Protein 6H3W (pdb70)

Nearest PDB structures (foldseek):
  6h3w-assembly1_A  TM=1.004E+00  e=5.896E-37  La Crosse virus L78
  6h3v-assembly1_A  TM=9.251E-01  e=1.533E-12  Bunyamwera virus
  6h3x-assembly1_A  TM=8.380E-01  e=3.387E-08  Oropouche virus
  6h3s-assembly2_A  TM=8.002E-01  e=6.173E-06  Bovine Schmallenberg virus BH80/Germany/2011
  6h3u-assembly1_B  TM=7.039E-01  e=2.612E-06  Bovine Schmallenberg virus BH80/Germany/2011

B-factor: mean 31.73, std 17.26, range [7.12, 107.62]

Secondary structure (DSSP, 8-state):
--B-HHHHHH-SS--GGGSGGGB------HHHHH--HHHHHHHHHHTTSS-GGGHHHHHTS-SSHHHHHHHHHH--SHHHHHHHHHHHHHHSTTTTGGGGSS--GGGHHHHHHHHHS--HHHHH-TTSHHHHHHHHS-SGGGTT--GGGHHHHHHTT-HHHHHHHHHHHHHHHHHHS-THHHHHHHHHHHTT-HHHHHHHHHHHHHH-TT-HHHHHHHHHHHHHHTSGGGGG----THHHHTSPP-

Foldseek 3Di:
DADELLNVLPDDDFDLRLAQLRHDDDDDDPVLLVDAQLVLLVVCCVVVSDHPVLSVLSNPQDPDPVSNLVSLLQAQAQSNSSVSSVSVCSNVVCLNVQLQAADDDNLCVLLCQQAVDDQPLCVVVVVQLLNCCSHVVPNLVVNLDCPVCSVQVVCQVPLPSLQVRLQSLVVSVCSNGGHSVLQVLLVCVVVLVLVSNLVSLVVVCVSRVNHRNSVSSSSVNVVSCPHPSSVVHDHDCVSVSSHHDD

Sequence (246 aa):
GGGDFTTCLETESINWNCTGPFLNLGNCQKQQKKEPYTNIATQLKGLKAISVLDVPIITGIPDDIAGALRYIEEKEDFHVQLTIEYAMLSKYCDYYTQFSDNSGYSQTTWRVYLRSHDFEACILYPNQHFCRCVKNGEKCSSSNWDFANEMKDYYSGKQTKFDKDLNLALTALHHAFRGTSSAYIATMLSKKSNDDLIAYTNKIKTKFPGNALLKAIIDYIAYMKSLPGMANFKYDEFWDELLYKP

Organism: Bunyavirus La Crosse (isolate Human/United States/L78/1978) (NCBI:txid796210)

Solvent-accessible surface area: 11805 Å² total; per-residue (Å²): 95,25,8,78,11,75,78,2,42,143,53,165,82,21,68,50,42,6,0,2,7,6,9,69,64,67,103,37,108,167,113,41,87,162,39,68,13,76,70,4,0,81,117,13,73,58,153,158,18,12,50,96,141,48,25,80,50,0,57,42,8,48,109,80,43,59,3,0,15,133,42,2,40,131,45,93,65,14,64,52,3,0,10,0,2,41,0,1,1,31,18,35,8,25,7,10,86,49,0,60,67,84,68,23,99,10,1,78,79,1,32,83,69,0,86,77,82,78,3,48,0,11,109,108,72,81,123,2,23,8,1,59,0,3,93,98,49,58,84,26,112,36,6,99,129,24,96,66,78,44,7,83,86,13,8,85,76,84,66,88,68,0,23,112,2,2,11,20,0,0,15,0,0,18,45,1,0,30,3,0,0,0,0,25,0,1,32,6,7,46,139,148,27,37,105,79,2,22,52,2,0,62,70,0,59,106,92,9,102,40,0,42,4,0,69,0,0,0,15,10,2,29,65,0,53,79,12,102,13,14,85,114,22,122,37,52,113,66,0,60,142,22,59,41,143,172

Radius of gyration: 18.85 Å; Cα contacts (8 Å, |Δi|>4): 321; chains: 1; bounding box: 40×35×58 Å

Structure (mmCIF, N/CA/C/O backbone):
data_6H3W
#
_entry.id   6H3W
#
_cell.length_a   73.227
_cell.length_b   73.227
_cell.length_c   280.713
_cell.angle_alpha   90.000
_cell.angle_beta   90.000
_cell.angle_gamma   120.000
#
_symmetry.space_group_name_H-M   'H 3 2'
#
loop_
_entity.id
_entity.type
_entity.pdbx_description
1 polymer 'Envelopment polyprotein'
2 branched alpha-D-mannopyranose-(1-3)-[alpha-D-mannopyranose-(1-6)]beta-D-mannopyranose-(1-4)-2-acetamido-2-deoxy-beta-D-glucopyranose-(1-4)-2-acetamido-2-deoxy-beta-D-glucopyranose
3 water water
#
loop_
_atom_site.group_PDB
_atom_site.id
_atom_site.type_symbol
_atom_site.label_atom_id
_atom_site.label_alt_id
_atom_site.label_comp_id
_atom_site.label_asym_id
_atom_site.label_entity_id
_atom_site.label_seq_id
_atom_site.pdbx_PDB_ins_code
_atom_site.Cartn_x
_atom_site.Cartn_y
_atom_site.Cartn_z
_atom_site.occupancy
_atom_site.B_iso_or_equiv
_atom_site.auth_seq_id
_atom_site.auth_comp_id
_atom_site.auth_asym_id
_atom_site.auth_atom_id
_atom_site.pdbx_PDB_model_num
ATOM 1 N N . GLY A 1 1 ? 26.418 21.224 119.898 1.00 62.21 474 GLY A N 1
ATOM 2 C CA . GLY A 1 1 ? 25.070 21.664 120.214 1.00 59.97 474 GLY A CA 1
ATOM 3 C C . GLY A 1 1 ? 24.388 22.400 119.073 1.00 56.94 474 GLY A C 1
ATOM 4 O O . GLY A 1 1 ? 23.570 23.296 119.307 1.00 56.43 474 GLY A O 1
ATOM 5 N N . GLY A 1 2 ? 24.729 22.022 117.842 1.00 55.14 475 GLY A N 1
ATOM 6 C CA . GLY A 1 2 ? 24.115 22.598 116.657 1.00 52.55 475 GLY A CA 1
ATOM 7 C C . GLY A 1 2 ? 24.369 21.733 115.441 1.00 53.35 475 GLY A C 1
ATOM 8 O O . GLY A 1 2 ? 25.190 20.813 115.466 1.00 57.95 475 GLY A O 1
ATOM 9 N N . GLY A 1 3 ? 23.661 22.045 114.362 1.00 47.01 476 GLY A N 1
ATOM 10 C CA . GLY A 1 3 ? 23.766 21.290 113.121 1.00 44.48 476 GLY A CA 1
ATOM 11 C C . GLY A 1 3 ? 24.258 22.132 111.960 1.00 40.95 476 GLY A C 1
ATOM 12 O O . GLY A 1 3 ? 23.877 23.294 111.823 1.00 38.08 476 GLY A O 1
ATOM 13 N N . ASP A 1 4 ? 25.106 21.536 111.123 1.00 43.35 477 ASP A N 1
ATOM 14 C CA . ASP A 1 4 ? 25.546 22.193 109.899 1.00 44.59 477 ASP A CA 1
ATOM 15 C C . ASP A 1 4 ? 24.534 21.959 108.789 1.00 42.09 477 ASP A C 1
ATOM 16 O O . ASP A 1 4 ? 23.903 20.905 108.715 1.00 42.03 477 ASP A O 1
ATOM 21 N N . PHE A 1 5 ? 24.388 22.963 107.921 1.00 41.90 478 PHE A N 1
ATOM 22 C CA . PHE A 1 5 ? 23.333 22.919 106.913 1.00 40.52 478 PHE A CA 1
ATOM 23 C C . PHE A 1 5 ? 23.537 21.768 105.938 1.00 37.96 478 PHE A C 1
ATOM 24 O O . PHE A 1 5 ? 22.617 20.978 105.704 1.00 36.51 478 PHE A O 1
ATOM 32 N N . THR A 1 6 ? 24.732 21.651 105.354 1.00 39.94 479 THR A N 1
ATOM 33 C CA . THR A 1 6 ? 24.969 20.572 104.393 1.00 43.62 479 THR A CA 1
ATOM 34 C C . THR A 1 6 ? 24.870 19.205 105.062 1.00 44.15 479 THR A C 1
ATOM 35 O O . THR A 1 6 ? 24.232 18.278 104.529 1.00 44.32 479 THR A O 1
ATOM 39 N N . THR A 1 7 ? 25.482 19.066 106.244 1.00 43.75 480 THR A N 1
ATOM 40 C CA . THR A 1 7 ? 25.338 17.836 107.016 1.00 43.36 480 THR A CA 1
ATOM 41 C C . THR A 1 7 ? 23.869 17.514 107.263 1.00 40.73 480 THR A C 1
ATOM 42 O O . THR A 1 7 ? 23.461 16.353 107.172 1.00 35.96 480 THR A O 1
ATOM 46 N N . CYS A 1 8 ? 23.052 18.539 107.553 1.00 33.47 481 CYS A N 1
ATOM 47 C CA . CYS A 1 8 ? 21.620 18.312 107.723 1.00 31.76 481 CYS A CA 1
ATOM 48 C C . CYS A 1 8 ? 20.973 17.842 106.424 1.00 40.15 481 CYS A C 1
ATOM 49 O O . CYS A 1 8 ? 20.073 16.988 106.438 1.00 32.55 481 CYS A O 1
ATOM 52 N N . LEU A 1 9 ? 21.408 18.393 105.286 1.00 34.17 482 LEU A N 1
ATOM 53 C CA . LEU A 1 9 ? 20.868 17.930 104.015 1.00 39.74 482 LEU A CA 1
ATOM 54 C C . LEU A 1 9 ? 21.151 16.452 103.812 1.00 44.19 482 LEU A C 1
ATOM 55 O O . LEU A 1 9 ? 20.365 15.756 103.160 1.00 47.05 482 LEU A O 1
ATOM 60 N N . GLU A 1 10 ? 22.257 15.949 104.370 1.00 44.99 483 GLU A N 1
ATOM 61 C CA . GLU A 1 10 ? 22.571 14.538 104.166 1.00 50.16 483 GLU A CA 1
ATOM 62 C C . GLU A 1 10 ? 21.645 13.614 104.959 1.00 49.09 483 GLU A C 1
ATOM 63 O O . GLU A 1 10 ? 21.449 12.460 104.568 1.00 52.32 483 GLU A O 1
ATOM 69 N N . TH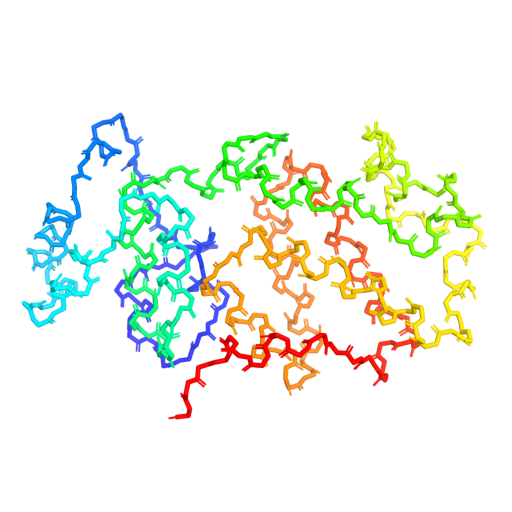R A 1 11 ? 21.060 14.089 106.054 1.00 45.26 484 THR A N 1
ATOM 70 C CA . THR A 1 11 ? 20.306 13.207 106.937 1.00 43.57 484 THR A CA 1
ATOM 71 C C . THR A 1 11 ? 18.897 12.960 106.400 1.00 43.48 484 THR A C 1
ATOM 72 O O . THR A 1 11 ? 18.323 13.791 105.693 1.00 46.45 484 THR A O 1
ATOM 76 N N . GLU A 1 12 ? 18.328 11.811 106.759 1.00 41.41 485 GLU A N 1
ATOM 77 C CA . GLU A 1 12 ? 17.064 11.420 106.148 1.00 42.11 485 GLU A CA 1
ATOM 78 C C . GLU A 1 12 ? 15.839 11.962 106.889 1.00 40.94 485 GLU A C 1
ATOM 79 O O . GLU A 1 12 ? 14.853 12.335 106.246 1.00 40.54 485 GLU A O 1
ATOM 85 N N . SER A 1 13 ? 15.885 12.052 108.219 1.00 38.35 486 SER A N 1
ATOM 86 C CA . SER A 1 13 ? 14.736 12.437 109.026 1.00 37.23 486 SER A CA 1
ATOM 87 C C . SER A 1 13 ? 15.064 13.633 109.914 1.00 33.77 486 SER A C 1
ATOM 88 O O . SER A 1 13 ? 16.181 13.757 110.429 1.00 28.92 486 SER A O 1
ATOM 91 N N . ILE A 1 14 ? 14.066 14.500 110.106 1.00 30.45 487 ILE A N 1
ATOM 92 C CA . ILE A 1 14 ? 14.266 15.694 110.916 1.00 29.56 487 ILE A CA 1
ATOM 93 C C . ILE A 1 14 ? 14.635 15.295 112.337 1.00 25.28 487 ILE A C 1
ATOM 94 O O . ILE A 1 14 ? 14.099 14.334 112.902 1.00 29.24 487 ILE A O 1
ATOM 99 N N . ASN A 1 15 ? 15.594 16.018 112.900 1.00 29.35 488 ASN A N 1
ATOM 100 C CA . ASN A 1 15 ? 16.075 15.817 114.255 1.00 27.63 488 ASN A CA 1
ATOM 101 C C . ASN A 1 15 ? 16.300 17.193 114.867 1.00 28.27 488 ASN A C 1
ATOM 102 O O . ASN A 1 15 ? 16.215 18.221 114.183 1.00 25.33 488 ASN A O 1
ATOM 107 N N . TRP A 1 16 ? 16.607 17.203 116.165 1.00 22.45 489 TRP A N 1
ATOM 108 C CA . TRP A 1 16 ? 16.643 18.461 116.905 1.00 24.95 489 TRP A CA 1
ATOM 109 C C . TRP A 1 16 ? 17.704 19.411 116.358 1.00 24.81 489 TRP A C 1
ATOM 110 O O . TRP A 1 16 ? 17.478 20.628 116.286 1.00 21.24 489 TRP A O 1
ATOM 121 N N . ASN A 1 17 ? 18.877 18.887 116.002 1.00 23.06 490 ASN A N 1
ATOM 122 C CA . ASN A 1 17 ? 19.949 19.774 115.569 1.00 29.23 490 ASN A CA 1
ATOM 123 C C . ASN A 1 17 ? 19.772 20.250 114.142 1.00 30.80 490 ASN A C 1
ATOM 124 O O . ASN A 1 17 ? 20.628 20.982 113.642 1.00 31.56 490 ASN A O 1
ATOM 129 N N . CYS A 1 18 ? 18.697 19.861 113.471 1.00 23.67 491 CYS A N 1
ATOM 130 C CA . CYS A 1 18 ? 18.390 20.395 112.156 1.00 24.01 491 CYS A CA 1
ATOM 131 C C . CYS A 1 18 ? 17.116 21.230 112.186 1.00 25.29 491 CYS A C 1
ATOM 132 O O . CYS A 1 18 ? 16.424 21.353 111.176 1.00 27.22 491 CYS A O 1
ATOM 135 N N . THR A 1 19 ? 16.789 21.801 113.338 1.00 21.78 492 THR A N 1
ATOM 136 C CA . THR A 1 19 ? 15.706 22.761 113.426 1.00 20.97 492 THR A CA 1
ATOM 137 C C . THR A 1 19 ? 16.291 24.155 113.601 1.00 21.04 492 THR A C 1
ATOM 138 O O . THR A 1 19 ? 17.437 24.322 114.037 1.00 24.49 492 THR A O 1
ATOM 142 N N . GLY A 1 20 ? 15.479 25.147 113.236 1.00 31.48 493 GLY A N 1
ATOM 143 C CA . GLY A 1 20 ? 15.862 26.543 113.160 1.00 21.25 493 GLY A CA 1
ATOM 144 C C . GLY A 1 20 ? 16.870 27.020 114.177 1.00 21.47 493 GLY A C 1
ATOM 145 O O . GLY A 1 20 ? 18.010 27.350 113.830 1.00 22.50 493 GLY A O 1
ATOM 146 N N . PRO A 1 21 ? 16.478 27.066 115.456 1.00 20.80 494 PRO A N 1
ATOM 147 C CA . PRO A 1 21 ? 17.366 27.666 116.468 1.00 21.29 494 PRO A CA 1
ATOM 148 C C . PRO A 1 21 ? 18.686 26.933 116.643 1.00 22.01 494 PRO A C 1
ATOM 149 O O . PRO A 1 21 ? 19.639 27.519 117.169 1.00 22.97 494 PRO A O 1
ATOM 153 N N . PHE A 1 22 ? 18.779 25.680 116.216 1.00 21.89 495 PHE A N 1
ATOM 154 C CA . PHE A 1 22 ? 19.996 24.903 116.377 1.00 22.83 495 PHE A CA 1
ATOM 155 C C . PHE A 1 22 ? 20.844 24.835 115.117 1.00 24.07 495 PHE A C 1
ATOM 156 O O . PHE A 1 22 ? 21.884 24.183 115.141 1.00 25.18 495 PHE A O 1
ATOM 164 N N . LEU A 1 23 ? 20.447 25.501 114.032 1.00 24.16 496 LEU A N 1
ATOM 165 C CA . LEU A 1 23 ? 21.305 25.551 112.849 1.00 25.65 496 LEU A CA 1
ATOM 166 C C . LEU A 1 23 ? 22.483 26.493 113.088 1.00 27.10 496 LEU A C 1
ATOM 167 O O . LEU A 1 23 ? 22.306 27.649 113.484 1.00 27.04 496 LEU A O 1
ATOM 172 N N . ASN A 1 24 ? 23.691 25.991 112.858 1.00 31.31 497 ASN A N 1
ATOM 173 C CA . ASN A 1 24 ? 24.891 26.807 113.014 1.00 34.41 497 ASN A CA 1
ATOM 174 C C . ASN A 1 24 ? 24.946 27.866 111.923 1.00 33.20 497 ASN A C 1
ATOM 175 O O . ASN A 1 24 ? 24.975 27.544 110.731 1.00 33.99 497 ASN A O 1
ATOM 180 N N . LEU A 1 25 ? 24.937 29.124 112.332 1.00 33.72 498 LEU A N 1
ATOM 181 C CA . LEU A 1 25 ? 25.155 30.244 111.440 1.00 41.05 498 LEU A CA 1
ATOM 182 C C . LEU A 1 25 ? 26.532 30.832 111.761 1.00 48.98 498 LEU A C 1
ATOM 183 O O . LEU A 1 25 ? 27.309 30.252 112.529 1.00 50.51 498 LEU A O 1
ATOM 188 N N . GLY A 1 26 ? 26.850 31.970 111.151 1.00 54.64 499 GLY A N 1
ATOM 189 C CA . GLY A 1 26 ? 28.076 32.672 111.491 1.00 60.62 499 GLY A CA 1
ATOM 190 C C . GLY A 1 26 ? 27.763 34.078 111.957 1.00 66.70 499 GLY A C 1
ATOM 191 O O . GLY A 1 26 ? 26.851 34.278 112.760 1.00 67.58 499 GLY A O 1
ATOM 192 N N . ASN A 1 27 ? 28.516 35.057 111.470 1.00 72.70 500 ASN A N 1
ATOM 193 C CA . ASN A 1 27 ? 28.090 36.453 111.525 1.00 77.33 500 ASN A CA 1
ATOM 194 C C . ASN A 1 27 ? 27.332 36.628 110.221 1.00 78.03 500 ASN A C 1
ATOM 195 O O . ASN A 1 27 ? 27.736 35.989 109.244 1.00 78.62 500 ASN A O 1
ATOM 200 N N . CYS A 1 28 ? 26.260 37.418 110.098 1.00 77.78 501 CYS A N 1
ATOM 201 C CA . CYS A 1 28 ? 25.610 38.400 110.998 1.00 75.74 501 CYS A CA 1
ATOM 202 C C . CYS A 1 28 ? 26.340 39.702 111.293 1.00 76.29 501 CYS A C 1
ATOM 203 O O . CYS A 1 28 ? 26.748 39.985 112.422 1.00 76.35 501 CYS A O 1
ATOM 206 N N . GLN A 1 29 ? 26.406 40.521 110.252 1.00 77.25 502 GLN A N 1
ATOM 207 C CA . GLN A 1 29 ? 26.716 41.936 110.310 1.00 80.36 502 GLN A CA 1
ATOM 208 C C . GLN A 1 29 ? 25.548 42.699 109.702 1.00 78.97 502 GLN A C 1
ATOM 209 O O . GLN A 1 29 ? 24.567 42.105 109.251 1.00 74.97 502 GLN A O 1
ATOM 215 N N . LYS A 1 30 ? 25.668 44.028 109.684 1.00 81.96 503 LYS A N 1
ATOM 216 C CA . LYS A 1 30 ? 24.617 44.865 109.110 1.00 82.49 503 LYS A CA 1
ATOM 217 C C . LYS A 1 30 ? 24.332 44.511 107.650 1.00 84.13 503 LYS A C 1
ATOM 218 O O . LYS A 1 30 ? 23.170 44.470 107.229 1.00 82.35 503 LYS A O 1
ATOM 224 N N . GLN A 1 31 ? 25.382 44.260 106.861 1.00 89.72 504 GLN A N 1
ATOM 225 C CA . GLN A 1 31 ? 25.225 44.093 105.417 1.00 91.15 504 GLN A CA 1
ATOM 226 C C . GLN A 1 31 ? 24.302 42.928 105.068 1.00 86.52 504 GLN A C 1
ATOM 227 O O . GLN A 1 31 ? 23.428 43.061 104.203 1.00 85.63 504 GLN A O 1
ATOM 233 N N . GLN A 1 32 ? 24.485 41.779 105.721 1.00 83.78 505 GLN A N 1
ATOM 234 C CA . GLN A 1 32 ? 23.792 40.564 105.297 1.00 79.62 505 GLN A CA 1
ATOM 235 C C . GLN A 1 32 ? 22.278 40.702 105.390 1.00 75.23 505 GLN A C 1
ATOM 236 O O . GLN A 1 32 ? 21.550 40.094 104.597 1.00 73.98 505 GLN A O 1
ATOM 242 N N . LYS A 1 33 ? 21.788 41.504 106.336 1.00 72.69 506 LYS A N 1
ATOM 243 C CA . LYS A 1 33 ? 20.353 41.741 106.440 1.00 69.86 506 LYS A CA 1
ATOM 244 C C . LYS A 1 33 ? 19.828 42.553 105.257 1.00 67.97 506 LYS A C 1
ATOM 245 O O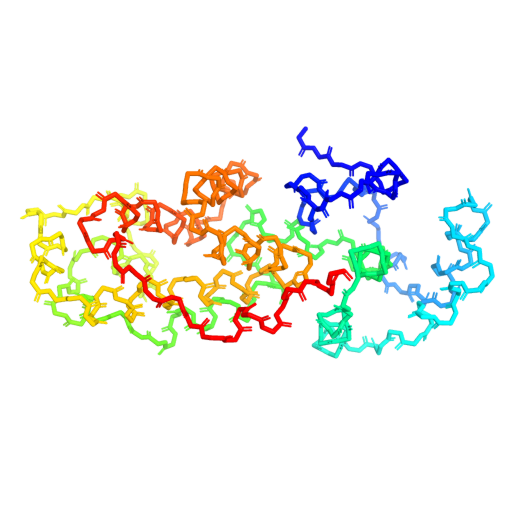 . LYS A 1 33 ? 18.663 42.399 104.869 1.00 64.09 506 LYS A O 1
ATOM 251 N N . LYS A 1 34 ? 20.677 43.391 104.649 1.00 69.73 507 LYS A N 1
ATOM 252 C CA . LYS A 1 34 ? 20.305 44.094 103.424 1.00 71.63 507 LYS A CA 1
ATOM 253 C C . LYS A 1 34 ? 20.243 43.174 102.207 1.00 69.71 507 LYS A C 1
ATOM 254 O O . LYS A 1 34 ? 19.587 43.525 101.218 1.00 70.17 507 LYS A O 1
ATOM 260 N N . GLU A 1 35 ? 20.912 42.021 102.252 1.00 66.56 508 GLU A N 1
ATOM 261 C CA . GLU A 1 35 ? 21.069 41.184 101.057 1.00 65.72 508 GLU A CA 1
ATOM 262 C C . GLU A 1 35 ? 19.732 40.605 100.607 1.00 59.23 508 GLU A C 1
ATOM 263 O O . GLU A 1 35 ? 19.014 40.011 101.417 1.00 53.72 508 GLU A O 1
ATOM 269 N N . PRO A 1 36 ? 19.368 40.738 99.335 1.00 59.82 509 PRO A N 1
ATOM 270 C CA . PRO A 1 36 ? 18.143 40.105 98.847 1.00 56.14 509 PRO A CA 1
ATOM 271 C C . PRO A 1 36 ? 18.358 38.613 98.635 1.00 51.89 509 PRO A C 1
ATOM 272 O O . PRO A 1 36 ? 19.479 38.102 98.652 1.00 50.24 509 PRO A O 1
ATOM 276 N N . TYR A 1 37 ? 17.244 37.909 98.443 1.00 50.14 510 TYR A N 1
ATOM 277 C CA . TYR A 1 37 ? 17.304 36.454 98.390 1.00 49.71 510 TYR A CA 1
ATOM 278 C C . TYR A 1 37 ? 17.999 35.953 97.135 1.00 52.04 510 TYR A C 1
ATOM 279 O O . TYR A 1 37 ? 18.576 34.865 97.157 1.00 43.72 510 TYR A O 1
ATOM 288 N N . THR A 1 38 ? 17.967 36.723 96.043 1.00 54.25 511 THR A N 1
ATOM 289 C CA . THR A 1 38 ? 18.737 36.336 94.867 1.00 55.10 511 THR A CA 1
ATOM 290 C C . THR A 1 38 ? 20.219 36.209 95.206 1.00 54.32 511 THR A C 1
ATOM 291 O O . THR A 1 38 ? 20.883 35.252 94.786 1.00 54.79 511 THR A O 1
ATOM 295 N N . ASN A 1 39 ? 20.752 37.146 95.992 1.00 54.13 512 ASN A N 1
ATOM 296 C CA . ASN A 1 39 ? 22.158 37.066 96.374 1.00 56.45 512 ASN A CA 1
ATOM 297 C C . ASN A 1 39 ? 22.427 35.859 97.264 1.00 48.50 512 ASN A C 1
ATOM 298 O O . ASN A 1 39 ? 23.472 35.213 97.142 1.00 49.52 512 ASN A O 1
ATOM 303 N N . ILE A 1 40 ? 21.502 35.552 98.175 1.00 46.73 513 ILE A N 1
ATOM 304 C CA . ILE A 1 40 ? 21.710 34.439 99.098 1.00 45.41 513 ILE A CA 1
ATOM 305 C C . ILE A 1 40 ? 21.623 33.107 98.360 1.00 43.67 513 ILE A C 1
ATOM 306 O O . ILE A 1 40 ? 22.416 32.188 98.605 1.00 43.71 513 ILE A O 1
ATOM 311 N N . ALA A 1 41 ? 20.660 32.981 97.446 1.00 45.01 514 ALA A N 1
ATOM 312 C CA . ALA A 1 41 ? 20.599 31.805 96.583 1.00 44.60 514 ALA A CA 1
ATOM 313 C C . ALA A 1 41 ? 21.867 31.670 95.760 1.00 47.35 514 ALA A C 1
ATOM 314 O O . ALA A 1 41 ? 22.387 30.564 95.594 1.00 47.80 514 ALA A O 1
ATOM 316 N N . THR A 1 42 ? 22.386 32.787 95.240 1.00 55.19 515 THR A N 1
ATOM 317 C CA . THR A 1 42 ? 23.627 32.733 94.474 1.00 59.16 515 THR A CA 1
ATOM 318 C C . THR A 1 42 ? 24.794 32.285 95.344 1.00 59.51 515 THR A C 1
ATOM 319 O O . THR A 1 42 ? 25.655 31.526 94.894 1.00 62.61 515 THR A O 1
ATOM 323 N N . GLN A 1 43 ? 24.835 32.737 96.596 1.00 59.87 516 GLN A N 1
ATOM 324 C CA . GLN A 1 43 ? 25.869 32.282 97.518 1.00 63.35 516 GLN A CA 1
ATOM 325 C C . GLN A 1 43 ? 25.770 30.781 97.757 1.00 63.43 516 GLN A C 1
ATOM 326 O O . GLN A 1 43 ? 26.756 30.051 97.610 1.00 65.21 516 GLN A O 1
ATOM 332 N N . LEU A 1 44 ? 24.580 30.305 98.139 1.00 60.12 517 LEU A N 1
ATOM 333 C CA . LEU A 1 44 ? 24.392 28.878 98.388 1.00 56.84 517 LEU A CA 1
ATOM 334 C C . LEU A 1 44 ? 24.719 28.049 97.153 1.00 58.69 517 LEU A C 1
ATOM 335 O O . LEU A 1 44 ? 25.275 26.951 97.263 1.00 59.63 517 LEU A O 1
ATOM 340 N N . LYS A 1 45 ? 24.383 28.563 95.968 1.00 60.81 518 LYS A N 1
ATOM 341 C CA . LYS A 1 45 ? 24.671 27.849 94.729 1.00 65.64 518 LYS A CA 1
ATOM 342 C C . LYS A 1 45 ? 26.167 27.817 94.455 1.00 73.34 518 LYS A C 1
ATOM 343 O O . LYS A 1 45 ? 26.702 26.792 94.017 1.00 76.81 518 LYS A O 1
ATOM 349 N N . GLY A 1 46 ? 26.857 28.932 94.706 1.00 77.55 519 GLY A N 1
ATOM 350 C CA . GLY A 1 46 ? 28.288 28.981 94.469 1.00 80.22 519 GLY A CA 1
ATOM 351 C C . GLY A 1 46 ? 29.065 28.066 95.390 1.00 80.80 519 GLY A C 1
ATOM 352 O O . GLY A 1 46 ? 30.116 27.542 95.009 1.00 83.26 519 GLY A O 1
ATOM 353 N N . LEU A 1 47 ? 28.566 27.856 96.607 1.00 78.72 520 LEU A N 1
ATOM 354 C CA . LEU A 1 47 ? 29.184 26.895 97.509 1.00 79.19 520 LEU A CA 1
ATOM 355 C C . LEU A 1 47 ? 28.789 25.459 97.195 1.00 81.67 520 LEU A C 1
ATOM 356 O O . LEU A 1 47 ? 29.319 24.536 97.825 1.00 82.97 520 LEU A O 1
ATOM 361 N N . LYS A 1 48 ? 27.890 25.259 96.231 1.00 84.08 521 LYS A N 1
ATOM 362 C CA . LYS A 1 48 ? 27.338 23.948 95.888 1.00 82.19 521 LYS A CA 1
ATOM 363 C C . LYS A 1 48 ? 26.557 23.338 97.050 1.00 77.36 521 LYS A C 1
ATOM 364 O O . LYS A 1 48 ? 26.493 22.115 97.197 1.00 80.06 521 LYS A O 1
ATOM 370 N N . ALA A 1 49 ? 25.958 24.190 97.884 1.00 69.59 522 ALA A N 1
ATOM 371 C CA . ALA A 1 49 ? 24.994 23.703 98.862 1.00 60.20 522 ALA A CA 1
ATOM 372 C C . ALA A 1 49 ? 23.664 23.370 98.200 1.00 55.90 522 ALA A C 1
ATOM 373 O O . ALA A 1 49 ? 22.938 22.483 98.668 1.00 52.81 522 ALA A O 1
ATOM 375 N N . ILE A 1 50 ? 23.323 24.084 97.124 1.00 53.31 523 ILE A N 1
ATOM 376 C CA . ILE A 1 50 ? 22.113 23.854 96.349 1.00 50.53 523 ILE A CA 1
ATOM 377 C C . ILE A 1 50 ? 22.481 23.962 94.876 1.00 48.92 523 ILE A C 1
ATOM 378 O O . ILE A 1 50 ? 23.564 2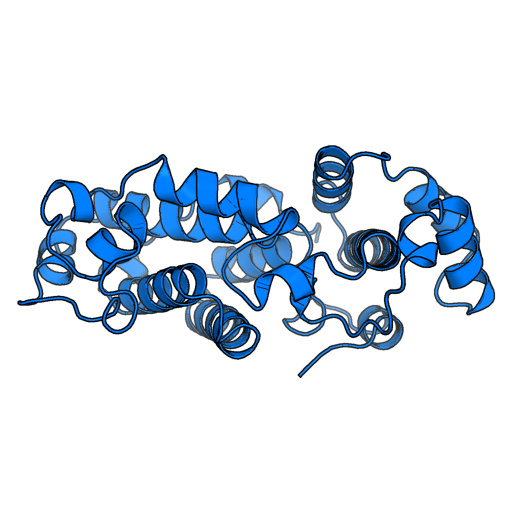4.422 94.519 1.00 50.86 523 ILE A O 1
ATOM 383 N N . SER A 1 51 ? 21.558 23.541 94.019 1.00 49.65 524 SER A N 1
ATOM 384 C CA . SER A 1 51 ? 21.745 23.599 92.575 1.00 58.34 524 SER A CA 1
ATOM 385 C C . SER A 1 51 ? 20.829 24.664 91.982 1.00 52.72 524 SER A C 1
ATOM 386 O O . SER A 1 51 ? 19.999 25.261 92.674 1.00 50.33 524 SER A O 1
ATOM 389 N N . VAL A 1 52 ? 20.985 24.888 90.676 1.00 55.65 525 VAL A N 1
ATOM 390 C CA . VAL A 1 52 ? 20.187 25.890 89.974 1.00 57.81 525 VAL A CA 1
ATOM 391 C C . VAL A 1 52 ? 18.696 25.615 90.146 1.00 57.48 525 VAL A C 1
ATOM 392 O O . VAL A 1 52 ? 17.895 26.541 90.332 1.00 58.38 525 VAL A O 1
ATOM 396 N N . LEU A 1 53 ? 18.307 24.335 90.132 1.00 55.22 526 LEU A N 1
ATOM 397 C CA . LEU A 1 53 ? 16.900 23.965 90.261 1.00 53.61 526 LEU A CA 1
ATOM 398 C C . LEU A 1 53 ? 16.296 24.448 91.569 1.00 54.79 526 LEU A C 1
ATOM 399 O O . LEU A 1 53 ? 15.073 24.602 91.659 1.00 55.15 526 LEU A O 1
ATOM 404 N N . ASP A 1 54 ? 17.125 24.699 92.575 1.00 51.97 527 ASP A N 1
ATOM 405 C CA . ASP A 1 54 ? 16.650 25.126 93.879 1.00 49.97 527 ASP A CA 1
ATOM 406 C C . ASP A 1 54 ? 16.663 26.633 94.051 1.00 48.03 527 ASP A C 1
ATOM 407 O O . ASP A 1 54 ? 16.194 27.124 95.081 1.00 45.90 527 ASP A O 1
ATOM 412 N N . VAL A 1 55 ? 17.172 27.375 93.076 1.00 50.00 528 VAL A N 1
ATOM 413 C CA . VAL A 1 55 ? 17.271 28.826 93.209 1.00 51.53 528 VAL A CA 1
ATOM 414 C C . VAL A 1 55 ? 15.885 29.469 93.238 1.00 52.07 528 VAL A C 1
ATOM 415 O O . VAL A 1 55 ? 15.657 30.345 94.087 1.00 50.17 528 VAL A O 1
ATOM 419 N N . PRO A 1 56 ? 14.929 29.087 92.373 1.00 53.28 529 PRO A N 1
ATOM 420 C CA . PRO A 1 56 ? 13.621 29.774 92.430 1.00 52.20 529 PRO A CA 1
ATOM 421 C C . PRO A 1 56 ? 12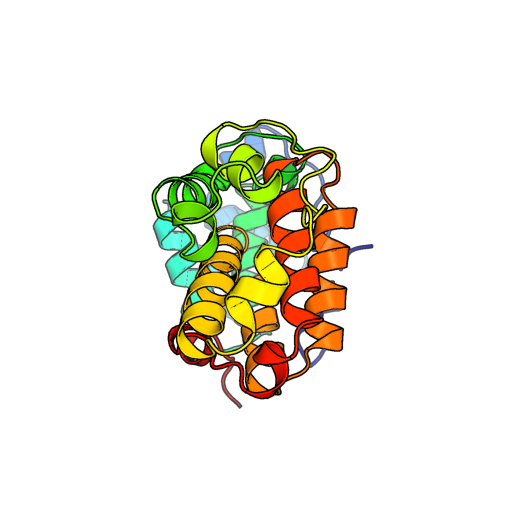.925 29.680 93.782 1.00 49.80 529 PRO A C 1
ATOM 422 O O . PRO A 1 56 ? 12.391 30.694 94.252 1.00 49.22 529 PRO A O 1
ATOM 426 N N . ILE A 1 57 ? 12.924 28.513 94.434 1.00 47.71 530 ILE A N 1
ATOM 427 C CA . ILE A 1 57 ? 12.216 28.414 95.708 1.00 47.02 530 ILE A CA 1
ATOM 428 C C . ILE A 1 57 ? 12.784 29.403 96.719 1.00 45.51 530 ILE A C 1
ATOM 429 O O . ILE A 1 57 ? 12.056 29.895 97.589 1.00 45.40 530 ILE A O 1
ATOM 434 N N . ILE A 1 58 ? 14.072 29.733 96.614 1.00 44.72 531 ILE A N 1
ATOM 435 C CA . ILE A 1 58 ? 14.652 30.725 97.513 1.00 43.07 531 ILE A CA 1
ATOM 436 C C . ILE A 1 58 ? 14.261 32.134 97.084 1.00 44.73 531 ILE A C 1
ATOM 437 O O . ILE A 1 58 ? 13.915 32.976 97.922 1.00 38.55 531 ILE A O 1
ATOM 442 N N . THR A 1 59 ? 14.291 32.413 95.779 1.00 41.88 532 THR A N 1
ATOM 443 C CA . THR A 1 59 ? 13.983 33.760 95.316 1.00 43.34 532 THR A CA 1
ATOM 444 C C . THR A 1 59 ? 12.511 34.098 95.490 1.00 42.91 532 THR A C 1
ATOM 445 O O . THR A 1 59 ? 12.148 35.277 95.457 1.00 51.04 532 THR A O 1
ATOM 449 N N . GLY A 1 60 ? 11.661 33.097 95.675 1.00 43.43 533 GLY A N 1
ATOM 450 C CA . GLY A 1 60 ? 10.265 33.318 95.949 1.00 41.61 533 GLY A CA 1
ATOM 451 C C . GLY A 1 60 ? 9.912 33.525 97.404 1.00 42.71 533 GLY A C 1
ATOM 452 O O . GLY A 1 60 ? 8.722 33.541 97.731 1.00 40.58 533 GLY A O 1
ATOM 453 N N . ILE A 1 61 ? 10.892 33.663 98.294 1.00 37.98 534 ILE A N 1
ATOM 454 C CA . ILE A 1 61 ? 10.590 33.990 99.686 1.00 43.35 534 ILE A CA 1
ATOM 455 C C . ILE A 1 61 ? 10.073 35.423 99.721 1.00 46.11 534 ILE A C 1
ATOM 456 O O . ILE A 1 61 ? 10.778 36.348 99.286 1.00 38.61 534 ILE A O 1
ATOM 461 N N . PRO A 1 62 ? 8.848 35.649 100.199 1.00 46.61 535 PRO A N 1
ATOM 462 C CA . PRO A 1 62 ? 8.336 37.021 100.300 1.00 45.54 535 PRO A CA 1
ATOM 463 C C . PRO A 1 62 ? 9.207 37.867 101.212 1.00 42.73 535 PRO A C 1
ATOM 464 O O . PRO A 1 62 ? 9.861 37.362 102.124 1.00 40.63 535 PRO A O 1
ATOM 468 N N . ASP A 1 63 ? 9.202 39.177 100.961 1.00 47.09 536 ASP A N 1
ATOM 469 C CA . ASP A 1 63 ? 10.158 40.052 101.630 1.00 53.39 536 ASP A CA 1
ATOM 470 C C . ASP A 1 63 ? 9.823 40.265 103.102 1.00 52.53 536 ASP A C 1
ATOM 471 O O . ASP A 1 63 ? 10.731 40.519 103.904 1.00 55.73 536 ASP A O 1
ATOM 476 N N . ASP A 1 64 ? 8.553 40.153 103.489 1.00 48.88 537 ASP A N 1
ATOM 477 C CA . ASP A 1 64 ? 8.184 40.344 104.886 1.00 47.57 537 ASP A CA 1
ATOM 478 C C . ASP A 1 64 ? 8.268 39.035 105.664 1.00 43.90 537 ASP A C 1
ATOM 479 O O . ASP A 1 64 ? 7.997 37.948 105.143 1.00 33.83 537 ASP A O 1
ATOM 484 N N . ILE A 1 65 ? 8.627 39.163 106.940 1.00 33.57 538 ILE A N 1
ATOM 485 C CA . ILE A 1 65 ? 8.934 38.001 107.759 1.00 31.45 538 ILE A CA 1
ATOM 486 C C . ILE A 1 65 ? 7.712 37.113 107.925 1.00 30.65 538 ILE A C 1
ATOM 487 O O . ILE A 1 65 ? 7.812 35.883 107.852 1.00 29.40 538 ILE A O 1
ATOM 492 N N . ALA A 1 66 ? 6.543 37.717 108.178 1.00 33.84 539 ALA A N 1
ATOM 493 C CA . ALA A 1 66 ? 5.337 36.920 108.398 1.00 32.88 539 ALA A CA 1
ATOM 494 C C . ALA A 1 66 ? 5.038 36.049 107.184 1.00 31.49 539 ALA A C 1
ATOM 495 O O . ALA A 1 66 ? 4.738 34.849 107.312 1.00 33.58 539 ALA A O 1
ATOM 497 N N . GLY A 1 67 ? 5.160 36.635 105.992 1.00 33.01 540 GLY A N 1
ATOM 498 C CA . GLY A 1 67 ? 4.981 35.867 104.778 1.00 33.56 540 GLY A CA 1
ATOM 499 C C . GLY A 1 67 ? 6.059 34.818 104.596 1.00 35.86 540 GLY A C 1
ATOM 500 O O . GLY A 1 67 ? 5.785 33.723 104.103 1.00 35.61 540 GLY A O 1
ATOM 501 N N . ALA A 1 68 ? 7.298 35.133 104.985 1.00 31.45 541 ALA A N 1
ATOM 502 C CA . ALA A 1 68 ? 8.362 34.147 104.826 1.00 34.01 541 ALA A CA 1
ATOM 503 C C . ALA A 1 68 ? 8.106 32.925 105.698 1.00 35.74 541 ALA A C 1
ATOM 504 O O . ALA A 1 68 ? 8.322 31.790 105.261 1.00 28.46 541 ALA A O 1
ATOM 506 N N . LEU A 1 69 ? 7.625 33.138 106.928 1.00 27.95 542 LEU A N 1
ATOM 507 C CA . LEU A 1 69 ? 7.325 32.017 107.814 1.00 28.60 542 LEU A CA 1
ATOM 508 C C . LEU A 1 69 ? 6.152 31.198 107.292 1.00 27.19 542 LEU A C 1
ATOM 509 O O . LEU A 1 69 ? 6.176 29.961 107.365 1.00 26.57 542 LEU A O 1
ATOM 514 N N . ARG A 1 70 ? 5.111 31.861 106.768 1.00 28.65 543 ARG A N 1
ATOM 515 C CA . ARG A 1 70 ? 4.019 31.104 106.153 1.00 32.12 543 ARG A CA 1
ATOM 516 C C . ARG A 1 70 ? 4.521 30.282 104.962 1.00 33.67 543 ARG A C 1
ATOM 517 O O . ARG A 1 70 ? 4.168 29.106 104.806 1.00 30.25 543 ARG A O 1
ATOM 525 N N . TYR A 1 71 ? 5.382 30.880 104.140 1.00 34.70 544 TYR A N 1
ATOM 526 C CA . TYR A 1 71 ? 5.976 30.193 102.995 1.00 36.37 544 TYR A CA 1
ATOM 527 C C . TYR A 1 71 ? 6.783 28.965 103.430 1.00 35.34 544 TYR A C 1
ATOM 528 O O . TYR A 1 71 ? 6.636 27.875 102.862 1.00 34.79 544 TYR A O 1
ATOM 537 N N . ILE A 1 72 ? 7.642 29.130 104.438 1.00 34.90 545 ILE A N 1
ATOM 538 C CA . ILE A 1 72 ? 8.425 28.017 104.974 1.00 27.40 545 ILE A CA 1
ATOM 539 C C . ILE A 1 72 ? 7.507 26.902 105.459 1.00 32.17 545 ILE A C 1
ATOM 540 O O . ILE A 1 72 ? 7.669 25.734 105.085 1.00 27.44 545 ILE A O 1
ATOM 545 N N . GLU A 1 73 ? 6.521 27.239 106.300 1.00 32.24 546 GLU A N 1
ATOM 546 C CA . GLU A 1 73 ? 5.731 26.163 106.886 1.00 33.43 546 GLU A CA 1
ATOM 547 C C . GLU A 1 73 ? 4.773 25.521 105.890 1.00 33.92 546 GLU A C 1
ATOM 548 O O . GLU A 1 73 ? 4.268 24.424 106.170 1.00 34.93 546 GLU A O 1
ATOM 554 N N . GLU A 1 74 ? 4.535 26.150 104.730 1.00 35.06 547 GLU A N 1
ATOM 555 C CA . GLU A 1 74 ? 3.730 25.511 103.690 1.00 40.86 547 GLU A CA 1
ATOM 556 C C . GLU A 1 74 ? 4.423 24.288 103.096 1.00 40.38 547 GLU A C 1
ATOM 557 O O . GLU A 1 74 ? 3.754 23.410 102.537 1.00 42.87 547 GLU A O 1
ATOM 563 N N . LYS A 1 75 ? 5.749 24.226 103.174 1.00 38.17 548 LYS A N 1
ATOM 564 C CA . LYS A 1 75 ? 6.487 23.128 102.564 1.00 38.54 548 LYS A CA 1
ATOM 565 C C . LYS A 1 75 ? 6.207 21.811 103.279 1.00 39.72 548 LYS A C 1
ATOM 566 O O . LYS A 1 75 ? 6.089 21.754 104.509 1.00 41.06 548 LYS A O 1
ATOM 572 N N . GLU A 1 76 ? 6.111 20.744 102.491 1.00 37.88 549 GLU A N 1
ATOM 573 C CA . GLU A 1 76 ? 5.709 19.429 102.966 1.00 40.29 549 GLU A CA 1
ATOM 574 C C . GLU A 1 76 ? 6.874 18.452 103.026 1.00 39.07 549 GLU A C 1
ATOM 575 O O . GLU A 1 76 ? 6.660 17.255 103.244 1.00 37.76 549 GLU A O 1
ATOM 581 N N . ASP A 1 77 ? 8.098 18.930 102.836 1.00 37.97 550 ASP A N 1
ATOM 582 C CA . ASP A 1 77 ? 9.248 18.056 102.691 1.00 33.30 550 ASP A CA 1
ATOM 583 C C . ASP A 1 77 ? 10.396 18.615 103.516 1.00 31.43 550 ASP A C 1
ATOM 584 O O . ASP A 1 77 ? 10.671 19.816 103.461 1.00 30.62 550 ASP A O 1
ATOM 589 N N . PHE A 1 78 ? 11.073 17.732 104.251 1.00 26.76 551 PHE A N 1
ATOM 590 C CA . PHE A 1 78 ? 12.051 18.164 105.245 1.00 27.59 551 PHE A CA 1
ATOM 591 C C . PHE A 1 78 ? 13.176 18.983 104.612 1.00 27.74 551 PHE A C 1
ATOM 592 O O . PHE A 1 78 ? 13.482 20.089 105.067 1.00 26.50 551 PHE A O 1
ATOM 600 N N . HIS A 1 79 ? 13.791 18.471 103.550 1.00 29.85 552 HIS A N 1
ATOM 601 C CA . HIS A 1 79 ? 14.956 19.160 103.007 1.00 31.49 552 HIS A CA 1
ATOM 602 C C . HIS A 1 79 ? 14.575 20.488 102.362 1.00 31.00 552 HIS A C 1
ATOM 603 O O . HIS A 1 79 ? 15.293 21.481 102.521 1.00 27.30 552 HIS A O 1
ATOM 610 N N . VAL A 1 80 ? 13.442 20.541 101.655 1.00 31.82 553 VAL A N 1
ATOM 611 C CA . VAL A 1 80 ? 13.001 21.814 101.084 1.00 29.45 553 VAL A CA 1
ATOM 612 C C . VAL A 1 80 ? 12.770 22.836 102.191 1.00 25.98 553 VAL A C 1
ATOM 613 O O . VAL A 1 80 ? 13.295 23.959 102.148 1.00 25.54 553 VAL A O 1
ATOM 617 N N . GLN A 1 81 ? 11.980 22.459 103.206 1.00 24.69 554 GLN A N 1
ATOM 618 C CA . GLN A 1 81 ? 11.661 23.400 104.272 1.00 22.73 554 GLN A CA 1
ATOM 619 C C . GLN A 1 81 ? 12.932 23.889 104.955 1.00 26.07 554 GLN A C 1
ATOM 620 O O . GLN A 1 81 ? 13.091 25.093 105.204 1.00 21.12 554 GLN A O 1
ATOM 626 N N . LEU A 1 82 ? 13.871 22.972 105.205 1.00 25.69 555 LEU A N 1
ATOM 627 C CA . LEU A 1 82 ? 15.142 23.333 105.822 1.00 25.43 555 LEU A CA 1
ATOM 628 C C . LEU A 1 82 ? 15.910 24.331 104.966 1.00 27.40 555 LEU A C 1
ATOM 629 O O . LEU A 1 82 ? 16.475 25.301 105.481 1.00 22.06 555 LEU A O 1
ATOM 634 N N . THR A 1 83 ? 15.960 24.095 103.652 1.00 24.55 556 THR A N 1
ATOM 635 C CA . THR A 1 83 ? 16.704 24.993 102.778 1.00 29.43 556 THR A CA 1
ATOM 636 C C . THR A 1 83 ? 16.115 26.396 102.815 1.00 28.70 556 THR A C 1
ATOM 637 O O . THR A 1 83 ? 16.853 27.389 102.887 1.00 30.39 556 THR A O 1
ATOM 641 N N . ILE A 1 84 ? 14.784 26.494 102.790 1.00 28.51 557 ILE A N 1
ATOM 642 C CA . ILE A 1 84 ? 14.132 27.799 102.815 1.00 26.40 557 ILE A CA 1
ATOM 643 C C . ILE A 1 84 ? 14.424 28.511 104.127 1.00 23.55 557 ILE A C 1
ATOM 644 O O . ILE A 1 84 ? 14.754 29.711 104.155 1.00 21.32 557 ILE A O 1
ATOM 649 N N . GLU A 1 85 ? 14.258 27.785 105.236 1.00 20.38 558 GLU A N 1
ATOM 650 C CA . GLU A 1 85 ? 14.518 28.365 106.546 1.00 19.02 558 GLU A CA 1
ATOM 651 C C . GLU A 1 85 ? 15.956 28.840 106.642 1.00 22.11 558 GLU A C 1
ATOM 652 O O . GLU A 1 85 ? 16.220 29.926 107.163 1.00 22.59 558 GLU A O 1
ATOM 658 N N . TYR A 1 86 ? 16.897 28.064 106.091 1.00 20.51 559 TYR A N 1
ATOM 659 C CA . TYR A 1 86 ? 18.300 28.463 106.135 1.00 27.13 559 TYR A CA 1
ATOM 660 C C . TYR A 1 86 ? 18.553 29.726 105.317 1.00 26.91 559 TYR A C 1
ATOM 661 O O . TYR A 1 86 ? 19.338 30.583 105.733 1.00 23.13 559 TYR A O 1
ATOM 670 N N . ALA A 1 87 ? 17.932 29.850 104.136 1.00 25.66 560 ALA A N 1
ATOM 671 C CA . ALA A 1 87 ? 18.039 31.105 103.386 1.00 28.53 560 ALA A CA 1
ATOM 672 C C . ALA A 1 87 ? 17.526 32.289 104.212 1.00 27.45 560 ALA A C 1
ATOM 673 O O . ALA A 1 87 ? 18.179 33.343 104.303 1.00 32.28 560 ALA A O 1
ATOM 675 N N . MET A 1 88 ? 16.367 32.120 104.852 1.00 24.85 561 MET A N 1
ATOM 676 C CA . MET A 1 88 ? 15.809 33.210 105.648 1.00 23.73 561 MET A CA 1
ATOM 677 C C . MET A 1 88 ? 16.720 33.569 106.822 1.00 22.65 561 MET A C 1
ATOM 678 O O . MET A 1 88 ? 16.970 34.754 107.086 1.00 21.45 561 MET A O 1
ATOM 683 N N . LEU A 1 89 ? 17.232 32.566 107.535 1.00 23.65 562 LEU A N 1
ATOM 684 C CA . LEU A 1 89 ? 18.191 32.833 108.605 1.00 27.26 562 LEU A CA 1
ATOM 685 C C . LEU A 1 89 ? 19.496 33.387 108.067 1.00 29.50 562 LEU A C 1
ATOM 686 O O . LEU A 1 89 ? 20.272 33.963 108.832 1.00 26.61 562 LEU A O 1
ATOM 691 N N . SER A 1 90 ? 19.761 33.224 106.770 1.00 20.56 563 SER A N 1
ATOM 692 C CA . SER A 1 90 ? 20.937 33.859 106.212 1.00 22.78 563 SER A CA 1
ATOM 693 C C . SER A 1 90 ? 20.697 35.339 105.998 1.00 29.24 563 SER A C 1
ATOM 694 O O . SER A 1 90 ? 21.652 36.121 106.007 1.00 33.08 563 SER A O 1
ATOM 697 N N . LYS A 1 91 ? 19.437 35.747 105.819 1.00 28.53 564 LYS A N 1
ATOM 698 C CA . LYS A 1 91 ? 19.142 37.178 105.736 1.00 27.13 564 LYS A CA 1
ATOM 699 C C . LYS A 1 91 ? 18.963 37.796 107.127 1.00 27.22 564 LYS A C 1
ATOM 700 O O . LYS A 1 91 ? 19.642 38.766 107.484 1.00 30.21 564 LYS A O 1
ATOM 706 N N . TYR A 1 92 ? 18.036 37.259 107.916 1.00 22.98 565 TYR A N 1
ATOM 707 C CA . TYR A 1 92 ? 17.827 37.705 109.293 1.00 23.46 565 TYR A CA 1
ATOM 708 C C . TYR A 1 92 ? 18.645 36.816 110.226 1.00 24.58 565 TYR A C 1
ATOM 709 O O . TYR A 1 92 ? 18.116 35.938 110.918 1.00 27.44 565 TYR A O 1
ATOM 718 N N . CYS A 1 93 ? 19.964 37.051 110.224 1.00 20.11 566 CYS A N 1
ATOM 719 C CA . CYS A 1 93 ? 20.864 36.122 110.896 1.00 22.66 566 CYS A CA 1
ATOM 720 C C . CYS A 1 93 ? 20.750 36.158 112.414 1.00 20.88 566 CYS A C 1
ATOM 721 O O . CYS A 1 93 ? 21.268 35.243 113.067 1.00 20.64 566 CYS A O 1
ATOM 724 N N . ASP A 1 94 ? 20.080 37.162 112.986 1.00 18.30 567 ASP A N 1
ATOM 725 C CA . ASP A 1 94 ? 19.849 37.228 114.429 1.00 19.12 567 ASP A CA 1
ATOM 726 C C . ASP A 1 94 ? 18.446 36.771 114.812 1.00 17.23 567 ASP A C 1
ATOM 727 O O . ASP A 1 94 ? 18.043 36.946 115.965 1.00 15.96 567 ASP A O 1
ATOM 732 N N . TYR A 1 95 ? 17.700 36.176 113.875 1.00 18.41 568 TYR A N 1
ATOM 733 C CA . TYR A 1 95 ? 16.309 35.831 114.156 1.00 18.06 568 TYR A CA 1
ATOM 734 C C . TYR A 1 95 ? 16.201 34.975 115.410 1.00 16.15 568 TYR A C 1
ATOM 735 O O . TYR A 1 95 ? 15.372 35.253 116.276 1.00 14.89 568 TYR A O 1
ATOM 744 N N . TYR A 1 96 ? 17.039 33.935 115.535 1.00 15.92 569 TYR A N 1
ATOM 745 C CA . TYR A 1 96 ? 16.976 33.084 116.718 1.00 11.95 569 TYR A CA 1
ATOM 746 C C . TYR A 1 96 ? 17.944 33.474 117.826 1.00 14.50 569 TYR A C 1
ATOM 747 O O . TYR A 1 96 ? 17.675 33.145 118.988 1.00 15.90 569 TYR A O 1
ATOM 756 N N . THR A 1 97 ? 19.050 34.170 117.534 1.00 14.80 570 THR A N 1
ATOM 757 C CA . THR A 1 97 ? 19.843 34.664 118.664 1.00 17.95 570 THR A CA 1
ATOM 758 C C . THR A 1 97 ? 19.088 35.732 119.460 1.00 17.73 570 THR A C 1
ATOM 759 O O . THR A 1 97 ? 19.382 35.922 120.647 1.00 19.81 570 THR A O 1
ATOM 763 N N . GLN A 1 98 ? 18.108 36.406 118.846 1.00 16.08 571 GLN A N 1
ATOM 764 C CA . GLN A 1 98 ? 17.245 37.338 119.576 1.00 15.73 571 GLN A CA 1
ATOM 765 C C . GLN A 1 98 ? 16.564 36.691 120.776 1.00 15.18 571 GLN A C 1
ATOM 766 O O . GLN A 1 98 ? 16.148 37.409 121.695 1.00 13.71 571 GLN A O 1
ATOM 772 N N . PHE A 1 99 ? 16.425 35.355 120.775 1.00 11.56 572 PHE A N 1
ATOM 773 C CA . PHE A 1 99 ? 15.763 34.629 121.848 1.00 12.96 572 PHE A CA 1
ATOM 774 C C . PHE A 1 99 ? 16.662 34.429 123.059 1.00 13.96 572 PHE A C 1
ATOM 775 O O . PHE A 1 99 ? 16.193 33.881 124.062 1.00 14.82 572 PHE A O 1
ATOM 783 N N . SER A 1 100 ? 17.925 34.866 122.990 1.00 14.74 573 SER A N 1
ATOM 784 C CA . SER A 1 100 ? 18.833 34.723 124.123 1.00 17.35 573 SER A CA 1
ATOM 785 C C . SER A 1 100 ? 18.426 35.573 125.324 1.00 20.18 573 SER A C 1
ATOM 786 O O . SER A 1 100 ? 18.827 35.256 126.452 1.00 20.16 573 SER A O 1
ATOM 789 N N . ASP A 1 101 ? 17.674 36.658 125.115 1.00 16.57 574 ASP A N 1
ATOM 790 C CA . ASP A 1 101 ? 17.291 37.506 126.244 1.00 16.64 574 ASP A CA 1
ATOM 791 C C . ASP A 1 101 ? 15.780 37.714 126.282 1.00 17.17 574 ASP A C 1
ATOM 792 O O . ASP A 1 101 ? 15.010 36.885 125.777 1.00 16.83 574 ASP A O 1
ATOM 797 N N . ASN A 1 102 ? 15.344 38.826 126.862 1.00 16.91 575 ASN A N 1
ATOM 798 C CA . ASN A 1 102 ? 13.935 39.028 127.147 1.00 16.12 575 ASN A CA 1
ATOM 799 C C . ASN A 1 102 ? 13.228 39.978 126.179 1.00 15.99 575 ASN A C 1
ATOM 800 O O . ASN A 1 102 ? 12.169 40.519 126.528 1.00 13.78 575 ASN A O 1
ATOM 805 N N . SER A 1 103 ? 13.773 40.189 124.976 1.00 16.08 576 SER A N 1
ATOM 806 C CA . SER A 1 103 ? 13.089 41.023 123.989 1.00 13.05 576 SER A CA 1
ATOM 807 C C . SER A 1 103 ? 13.608 40.712 122.590 1.00 12.64 576 SER A C 1
ATOM 808 O O . SER A 1 103 ? 14.540 39.927 122.407 1.00 13.11 576 SER A O 1
ATOM 811 N N . GLY A 1 104 ? 12.975 41.321 121.604 1.00 12.51 577 GLY A N 1
ATOM 812 C CA . GLY A 1 104 ? 13.514 41.354 120.255 1.00 16.35 577 GLY A CA 1
ATOM 813 C C . GLY A 1 104 ? 12.423 41.146 119.227 1.00 15.48 577 GLY A C 1
ATOM 814 O O . GLY A 1 104 ? 11.395 40.533 119.497 1.00 15.28 577 GLY A O 1
ATOM 815 N N . TYR A 1 105 ? 12.683 41.630 118.002 1.00 17.60 578 TYR A N 1
ATOM 816 C CA . TYR A 1 105 ? 11.637 41.696 116.982 1.00 16.66 578 TYR A CA 1
ATOM 817 C C . TYR A 1 105 ? 11.009 40.333 116.725 1.00 15.34 578 TYR A C 1
ATOM 818 O O . TYR A 1 105 ? 9.790 40.233 116.526 1.00 16.49 578 TYR A O 1
ATOM 827 N N . SER A 1 106 ? 11.813 39.268 116.740 1.00 12.23 579 SER A N 1
ATOM 828 C CA . SER A 1 106 ? 11.301 37.936 116.428 1.00 12.51 579 SER A CA 1
ATOM 829 C C . SER A 1 106 ? 10.580 37.272 117.597 1.00 14.00 579 SER A C 1
ATOM 830 O O . SER A 1 106 ? 9.909 36.255 117.389 1.00 14.52 579 SER A O 1
ATOM 833 N N . GLN A 1 107 ? 10.670 37.835 118.805 1.00 13.02 580 GLN A N 1
ATOM 834 C CA . GLN A 1 107 ? 9.966 37.283 119.962 1.00 15.21 580 GLN A CA 1
ATOM 835 C C . GLN A 1 107 ? 8.545 37.826 120.156 1.00 12.06 580 GLN A C 1
ATOM 836 O O . GLN A 1 107 ? 7.734 37.182 120.844 1.00 15.14 580 GLN A O 1
ATOM 842 N N . THR A 1 108 ? 8.217 38.970 119.554 1.00 10.26 581 THR A N 1
ATOM 843 C CA . THR A 1 108 ? 6.960 39.658 119.869 1.00 13.54 581 THR A CA 1
ATOM 844 C C . THR A 1 108 ? 5.747 38.735 119.698 1.00 13.13 581 THR A C 1
ATOM 845 O O . THR A 1 108 ? 4.929 38.571 120.622 1.00 11.88 581 THR A O 1
ATOM 849 N N . THR A 1 109 ? 5.640 38.081 118.543 1.00 8.74 582 THR A N 1
ATOM 850 C CA . THR A 1 109 ? 4.462 37.255 118.280 1.00 8.69 582 THR A CA 1
ATOM 851 C C . THR A 1 109 ? 4.194 36.267 119.412 1.00 9.61 582 THR A C 1
ATOM 852 O O . THR A 1 109 ? 3.103 36.270 120.007 1.00 14.78 582 THR A O 1
ATOM 856 N N . TRP A 1 110 ? 5.206 35.489 119.809 1.00 8.11 583 TRP A N 1
ATOM 857 C CA . TRP A 1 110 ? 4.863 34.428 120.749 1.00 8.51 583 TRP A CA 1
ATOM 858 C C . TRP A 1 110 ? 4.583 35.024 122.119 1.00 9.42 583 TRP A C 1
ATOM 859 O O . TRP A 1 110 ? 3.651 34.587 122.810 1.00 10.69 583 TRP A O 1
ATOM 870 N N . ARG A 1 111 ? 5.280 36.105 122.469 1.00 8.98 584 ARG A N 1
ATOM 871 C CA . ARG A 1 111 ? 5.020 36.710 123.772 1.00 11.91 584 ARG A CA 1
ATOM 872 C C . ARG A 1 111 ? 3.631 37.340 123.788 1.00 15.08 584 ARG A C 1
ATOM 873 O O . ARG A 1 111 ? 2.867 37.167 124.747 1.00 13.79 584 ARG A O 1
ATOM 881 N N . VAL A 1 112 ? 3.263 38.004 122.691 1.00 14.35 585 VAL A N 1
ATOM 882 C CA . VAL A 1 112 ? 1.942 38.602 122.619 1.00 16.63 585 VAL A CA 1
ATOM 883 C C . VAL A 1 112 ? 0.891 37.522 122.781 1.00 16.55 585 VAL A C 1
ATOM 884 O O . VAL A 1 112 ? -0.102 37.703 123.494 1.00 16.62 585 VAL A O 1
ATOM 888 N N . TYR A 1 113 ? 1.129 36.353 122.184 1.00 16.50 586 TYR A N 1
ATOM 889 C CA . TYR A 1 113 ? 0.114 35.319 122.241 1.00 16.18 586 TYR A CA 1
ATOM 890 C C . TYR A 1 113 ? -0.034 34.841 123.672 1.00 18.96 586 TYR A C 1
ATOM 891 O O . TYR A 1 113 ? -1.140 34.862 124.245 1.00 17.70 586 TYR A O 1
ATOM 900 N N . LEU A 1 114 ? 1.104 34.546 124.308 1.00 19.37 587 LEU A N 1
ATOM 901 C CA . LEU A 1 114 ? 1.061 33.865 125.591 1.00 18.60 587 LEU A CA 1
ATOM 902 C C . LEU A 1 114 ? 0.438 34.759 126.648 1.00 19.93 587 LEU A C 1
ATOM 903 O O . LEU A 1 114 ? -0.316 34.290 127.506 1.00 23.94 587 LEU A O 1
ATOM 908 N N . ARG A 1 115 ? 0.702 36.057 126.570 1.00 19.31 588 ARG A N 1
ATOM 909 C CA . ARG A 1 115 ? 0.241 36.979 127.593 1.00 17.92 588 ARG A CA 1
ATOM 910 C C . ARG A 1 115 ? -1.138 37.554 127.302 1.00 16.67 588 ARG A C 1
ATOM 911 O O . ARG A 1 115 ? -1.769 38.102 128.221 1.00 15.78 588 ARG A O 1
ATOM 919 N N . SER A 1 116 ? -1.639 37.420 126.066 1.00 14.40 589 SER A N 1
ATOM 920 C CA . SER A 1 116 ? -2.948 37.989 125.782 1.00 16.87 589 SER A CA 1
ATOM 921 C C . SER A 1 116 ? -4.065 37.022 126.137 1.00 13.82 589 SER A C 1
ATOM 922 O O . SER A 1 116 ? -5.163 37.449 126.518 1.00 10.41 589 SER A O 1
ATOM 925 N N . HIS A 1 117 ? -3.792 35.737 126.022 1.00 9.31 590 HIS A N 1
ATOM 926 C CA . HIS A 1 117 ? -4.732 34.687 126.365 1.00 17.41 590 HIS A CA 1
ATOM 927 C C . HIS A 1 117 ? -4.541 34.331 127.840 1.00 17.11 590 HIS A C 1
ATOM 928 O O . HIS A 1 117 ? -3.745 34.951 128.541 1.00 18.34 590 HIS A O 1
ATOM 935 N N . ASP A 1 118 ? -5.309 33.371 128.336 1.00 12.35 591 ASP A N 1
ATOM 936 C CA . ASP A 1 118 ? -5.236 33.004 129.741 1.00 14.00 591 ASP A CA 1
ATOM 937 C C . ASP A 1 118 ? -5.269 31.487 129.864 1.00 16.71 591 ASP A C 1
ATOM 938 O O . ASP A 1 118 ? -5.991 30.813 129.120 1.00 16.84 591 ASP A O 1
ATOM 943 N N . PHE A 1 119 ? -4.482 30.961 130.800 1.00 13.35 592 PHE A N 1
ATOM 944 C CA . PHE A 1 119 ? -4.616 29.575 131.226 1.00 13.15 592 PHE A CA 1
ATOM 945 C C . PHE A 1 119 ? -5.828 29.425 132.142 1.00 16.01 592 PHE A C 1
ATOM 946 O O . PHE A 1 119 ? -6.091 30.290 132.983 1.00 18.44 592 PHE A O 1
ATOM 954 N N . GLU A 1 120 ? -6.557 28.312 131.981 1.00 13.18 593 GLU A N 1
ATOM 955 C CA . GLU A 1 120 ? -7.669 28.003 132.878 1.00 14.79 593 GLU A CA 1
ATOM 956 C C . GLU A 1 120 ? -7.212 27.944 134.332 1.00 17.01 593 GLU A C 1
ATOM 957 O O . GLU A 1 120 ? -7.861 28.506 135.218 1.00 18.76 593 GLU A O 1
ATOM 963 N N . ALA A 1 121 ? -6.094 27.271 134.601 1.00 15.74 594 ALA A N 1
ATOM 964 C CA . ALA A 1 121 ? -5.612 27.174 135.980 1.00 17.91 594 ALA A CA 1
ATOM 965 C C . ALA A 1 121 ? -5.204 28.532 136.555 1.00 20.04 594 ALA A C 1
ATOM 966 O O . ALA A 1 121 ? -5.319 28.750 137.765 1.00 24.91 594 ALA A O 1
ATOM 968 N N . CYS A 1 122 ? -4.700 29.445 135.724 1.00 17.72 595 CYS A N 1
ATOM 969 C CA . CYS A 1 122 ? -4.247 30.732 136.246 1.00 16.59 595 CYS A CA 1
ATOM 970 C C . CYS A 1 122 ? -5.414 31.645 136.595 1.00 17.94 595 CYS A C 1
ATOM 971 O O . CYS A 1 122 ? -5.304 32.451 137.526 1.00 20.03 595 CYS A O 1
ATOM 974 N N . ILE A 1 123 ? -6.532 31.520 135.874 1.00 17.05 596 ILE A N 1
ATOM 975 C CA . ILE A 1 123 ? -7.733 32.284 136.201 1.00 18.46 596 ILE A CA 1
ATOM 976 C C . ILE A 1 123 ? -8.218 31.949 137.604 1.00 22.76 596 ILE A C 1
ATOM 977 O O . ILE A 1 123 ? -8.752 32.816 138.311 1.00 21.54 596 ILE A O 1
ATOM 982 N N . LEU A 1 124 ? -8.078 30.677 138.022 1.00 20.68 597 LEU A N 1
ATOM 983 C CA . LEU A 1 124 ? -8.534 30.287 139.356 1.00 20.13 597 LEU A CA 1
ATOM 984 C C . LEU A 1 124 ? -7.450 30.428 140.423 1.00 22.59 597 LEU A C 1
ATOM 985 O O . LEU A 1 124 ? -7.775 30.637 141.597 1.00 23.64 597 LEU A O 1
ATOM 990 N N . TYR A 1 125 ? -6.176 30.323 140.051 1.00 22.39 598 TYR A N 1
ATOM 991 C CA . TYR A 1 125 ? -5.057 30.393 140.997 1.00 23.44 598 TYR A CA 1
ATOM 992 C C . TYR A 1 125 ? -4.027 31.426 140.535 1.00 21.03 598 TYR A C 1
ATOM 993 O O . TYR A 1 125 ? -2.860 31.098 140.279 1.00 15.11 598 TYR A O 1
ATOM 1002 N N . PRO A 1 126 ? -4.423 32.706 140.445 1.00 16.91 599 PRO A N 1
ATOM 1003 C CA . PRO A 1 126 ? -3.501 33.722 139.892 1.00 16.65 599 PRO A CA 1
ATOM 1004 C C . PRO A 1 126 ? -2.257 33.967 140.737 1.00 15.44 599 PRO A C 1
ATOM 1005 O O . PRO A 1 126 ? -1.298 34.554 140.223 1.00 16.36 599 PRO A O 1
ATOM 1009 N N . ASN A 1 127 ? -2.224 33.523 141.996 1.00 16.58 600 ASN A N 1
ATOM 1010 C CA . ASN A 1 127 ? -1.053 33.729 142.834 1.00 28.62 600 ASN A CA 1
ATOM 1011 C C . ASN A 1 127 ? 0.047 32.693 142.602 1.00 26.74 600 ASN A C 1
ATOM 1012 O O . ASN A 1 127 ? 1.127 32.822 143.189 1.00 29.50 600 ASN A O 1
ATOM 1017 N N . GLN A 1 128 ? -0.205 31.666 141.795 1.00 20.14 601 GLN A N 1
ATOM 1018 C CA . GLN A 1 128 ? 0.840 30.727 141.417 1.00 19.55 601 GLN A CA 1
ATOM 1019 C C . GLN A 1 128 ? 1.971 31.457 140.696 1.00 19.91 601 GLN A C 1
ATOM 1020 O O . GLN A 1 128 ? 1.736 32.342 139.866 1.00 18.22 601 GLN A O 1
ATOM 1026 N N . HIS A 1 129 ? 3.207 31.057 140.996 1.00 19.62 602 HIS A N 1
ATOM 1027 C CA . HIS A 1 129 ? 4.355 31.773 140.459 1.00 19.74 602 HIS A CA 1
ATOM 1028 C C . HIS A 1 129 ? 4.423 31.661 138.944 1.00 18.28 602 HIS A C 1
ATOM 1029 O O . HIS A 1 129 ? 4.832 32.616 138.280 1.00 19.66 602 HIS A O 1
ATOM 1036 N N . PHE A 1 130 ? 4.000 30.535 138.375 1.00 14.46 603 PHE A N 1
ATOM 1037 C CA . PHE A 1 130 ? 3.948 30.444 136.922 1.00 14.70 603 PHE A CA 1
ATOM 1038 C C . PHE A 1 130 ? 3.029 31.515 136.346 1.00 17.03 603 PHE A C 1
ATOM 1039 O O . PHE A 1 130 ? 3.390 32.213 135.391 1.00 16.61 603 PHE A O 1
ATOM 1047 N N . CYS A 1 131 ? 1.833 31.659 136.926 1.00 16.80 604 CYS A N 1
ATOM 1048 C CA . CYS A 1 131 ? 0.878 32.665 136.464 1.00 17.39 604 CYS A CA 1
ATOM 1049 C C . CYS A 1 131 ? 1.412 34.087 136.671 1.00 16.66 604 CYS A C 1
ATOM 1050 O O . CYS A 1 131 ? 1.320 34.941 135.776 1.00 12.30 604 CYS A O 1
ATOM 1053 N N . ARG A 1 132 ? 1.987 34.362 137.845 1.00 12.24 605 ARG A N 1
ATOM 1054 C CA . ARG A 1 132 ? 2.599 35.673 138.061 1.00 15.72 605 ARG A CA 1
ATOM 1055 C C . ARG A 1 132 ? 3.732 35.949 137.070 1.00 19.69 605 ARG A C 1
ATOM 1056 O O . ARG A 1 132 ? 3.934 37.101 136.673 1.00 20.81 605 ARG A O 1
ATOM 1064 N N . CYS A 1 133 ? 4.459 34.915 136.638 1.00 17.08 606 CYS A N 1
ATOM 1065 C CA . CYS A 1 133 ? 5.534 35.129 135.673 1.00 17.61 606 CYS A CA 1
ATOM 1066 C C . CYS A 1 133 ? 4.970 35.438 134.295 1.00 17.83 606 CYS A C 1
ATOM 1067 O O . CYS A 1 133 ? 5.407 36.398 133.645 1.00 16.74 606 CYS A O 1
ATOM 1070 N N . VAL A 1 134 ? 3.961 34.672 133.857 1.00 15.64 607 VAL A N 1
ATOM 1071 C CA . VAL A 1 134 ? 3.341 34.930 132.559 1.00 20.20 607 VAL A CA 1
ATOM 1072 C C . VAL A 1 134 ? 2.662 36.301 132.518 1.00 25.33 607 VAL A C 1
ATOM 1073 O O . VAL A 1 134 ? 2.762 37.020 131.516 1.00 28.50 607 VAL A O 1
ATOM 1077 N N . LYS A 1 135 ? 1.959 36.687 133.590 1.00 25.75 608 LYS A N 1
ATOM 1078 C CA . LYS A 1 135 ? 1.108 37.879 133.574 1.00 29.81 608 LYS A CA 1
ATOM 1079 C C . LYS A 1 135 ? 1.836 39.151 133.983 1.00 36.08 608 LYS A C 1
ATOM 1080 O O . LYS A 1 135 ? 1.579 40.220 133.421 1.00 40.46 608 LYS A O 1
ATOM 1086 N N . ASN A 1 136 ? 2.703 39.067 134.982 1.00 33.92 609 ASN A N 1
ATOM 1087 C CA . ASN A 1 136 ? 3.317 40.243 135.564 1.00 32.86 609 ASN A CA 1
ATOM 1088 C C . ASN A 1 136 ? 4.825 40.254 135.410 1.00 27.48 609 ASN A C 1
ATOM 1089 O O . ASN A 1 136 ? 5.468 41.185 135.901 1.00 28.70 609 ASN A O 1
ATOM 1094 N N . GLY A 1 137 ? 5.403 39.265 134.738 1.00 26.14 610 GLY A N 1
ATOM 1095 C CA . GLY A 1 137 ? 6.861 39.159 134.712 1.00 26.22 610 GLY A CA 1
ATOM 1096 C C . GLY A 1 137 ? 7.449 39.081 136.101 1.00 27.17 610 GLY A C 1
ATOM 1097 O O . GLY A 1 137 ? 8.505 39.666 136.376 1.00 29.54 610 GLY A O 1
ATOM 1098 N N . GLU A 1 138 ? 6.778 38.363 136.991 1.00 22.68 611 GLU A N 1
ATOM 1099 C CA . GLU A 1 138 ? 7.107 38.339 138.401 1.00 27.09 611 GLU A CA 1
ATOM 1100 C C . GLU A 1 138 ? 7.308 36.895 138.843 1.00 24.79 611 GLU A C 1
ATOM 1101 O O . GLU A 1 138 ? 6.620 35.993 138.352 1.00 20.86 611 GLU A O 1
ATOM 1107 N N . LYS A 1 139 ? 8.281 36.665 139.734 1.00 23.47 612 LYS A N 1
ATOM 1108 C CA . LYS A 1 139 ? 8.536 35.325 140.285 1.00 20.08 612 LYS A CA 1
ATOM 1109 C C . LYS A 1 139 ? 8.984 34.335 139.212 1.00 21.81 612 LYS A C 1
ATOM 1110 O O . LYS A 1 139 ? 8.758 33.122 139.326 1.00 23.29 612 LYS A O 1
ATOM 1116 N N . CYS A 1 140 ? 9.581 34.816 138.124 1.00 18.88 613 CYS A N 1
ATOM 1117 C CA . CYS A 1 140 ? 9.931 33.872 137.070 1.00 25.42 613 CYS A CA 1
ATOM 1118 C C . CYS A 1 140 ? 10.978 32.859 137.535 1.00 28.86 613 CYS A C 1
ATOM 1119 O O . CYS A 1 140 ? 10.978 31.718 137.060 1.00 30.60 613 CYS A O 1
ATOM 1122 N N . SER A 1 141 ? 11.840 33.225 138.491 1.00 29.54 614 SER A N 1
ATOM 1123 C CA . SER A 1 141 ? 12.871 32.286 138.927 1.00 30.65 614 SER A CA 1
ATOM 1124 C C . SER A 1 141 ? 12.296 31.117 139.721 1.00 28.62 614 SER A C 1
ATOM 1125 O O . SER A 1 141 ? 12.968 30.095 139.865 1.00 31.36 614 SER A O 1
ATOM 1128 N N . SER A 1 142 ? 11.074 31.227 140.221 1.00 26.23 615 SER A N 1
ATOM 1129 C CA . SER A 1 142 ? 10.422 30.111 140.896 1.00 26.18 615 SER A CA 1
ATOM 1130 C C . SER A 1 142 ? 9.116 29.723 140.201 1.00 26.33 615 SER A C 1
ATOM 1131 O O . SER A 1 142 ? 8.191 29.217 140.838 1.00 26.10 615 SER A O 1
ATOM 1134 N N . SER A 1 143 ? 9.052 29.923 138.878 1.00 23.51 616 SER A N 1
ATOM 1135 C CA . SER A 1 143 ? 7.826 29.677 138.130 1.00 18.73 616 SER A CA 1
ATOM 1136 C C . SER A 1 143 ? 7.407 28.216 138.187 1.00 23.26 616 SER A C 1
ATOM 1137 O O . SER A 1 143 ? 6.215 27.912 138.091 1.00 25.21 616 SER A O 1
ATOM 1140 N N . ASN A 1 144 ? 8.365 27.299 138.326 1.00 21.71 617 ASN A N 1
ATOM 1141 C CA . ASN A 1 144 ? 8.094 25.871 138.289 1.00 26.59 617 ASN A CA 1
ATOM 1142 C C . ASN A 1 144 ? 7.773 25.310 139.666 1.00 27.14 617 ASN A C 1
ATOM 1143 O O . ASN A 1 144 ? 7.907 24.100 139.886 1.00 28.69 617 ASN A O 1
ATOM 1148 N N . TRP A 1 145 ? 7.355 26.164 140.590 1.00 24.64 618 TRP A N 1
ATOM 1149 C CA . TRP A 1 145 ? 6.892 25.748 141.908 1.00 26.06 618 TRP A CA 1
ATOM 1150 C C . TRP A 1 145 ? 5.365 25.744 141.894 1.00 25.36 618 TRP A C 1
ATOM 1151 O O . TRP A 1 145 ? 4.731 26.803 141.802 1.00 23.34 618 TRP A O 1
ATOM 1162 N N . ASP A 1 146 ? 4.778 24.555 141.984 1.00 22.91 619 ASP A N 1
ATOM 1163 C CA . ASP A 1 146 ? 3.330 24.411 142.119 1.00 23.45 619 ASP A CA 1
ATOM 1164 C C . ASP A 1 146 ? 2.968 24.485 143.600 1.00 25.10 619 ASP A C 1
ATOM 1165 O O . ASP A 1 146 ? 2.943 23.476 144.307 1.00 26.12 619 ASP A O 1
ATOM 1170 N N . PHE A 1 147 ? 2.642 25.690 144.062 1.00 24.39 620 PHE A N 1
ATOM 1171 C CA . PHE A 1 147 ? 2.341 25.904 145.473 1.00 28.89 620 PHE A CA 1
ATOM 1172 C C . PHE A 1 147 ? 1.173 25.029 145.926 1.00 30.14 620 PHE A C 1
ATOM 1173 O O . PHE A 1 147 ? 0.115 24.991 145.285 1.00 29.12 620 PHE A O 1
ATOM 1181 N N . ALA A 1 148 ? 1.381 24.311 147.029 1.00 30.54 621 ALA A N 1
ATOM 1182 C CA . ALA A 1 148 ? 0.364 23.465 147.666 1.00 29.62 621 ALA A CA 1
ATOM 1183 C C . ALA A 1 148 ? -0.277 22.471 146.691 1.00 28.38 621 ALA A C 1
ATOM 1184 O O . ALA A 1 148 ? -1.372 21.964 146.951 1.00 32.06 621 ALA A O 1
ATOM 1186 N N . ASN A 1 149 ? 0.392 22.181 145.572 1.00 26.97 622 ASN A N 1
ATOM 1187 C CA . ASN A 1 149 ? -0.090 21.269 144.534 1.00 28.97 622 ASN A CA 1
ATOM 1188 C C . ASN A 1 149 ? -1.376 21.749 143.875 1.00 31.20 622 ASN A C 1
ATOM 1189 O O . ASN A 1 149 ? -2.044 20.967 143.167 1.00 34.00 622 ASN A O 1
ATOM 1194 N N . GLU A 1 150 ? -1.699 23.036 144.055 1.00 29.70 623 GLU A N 1
ATOM 1195 C CA . GLU A 1 150 ? -2.953 23.580 143.541 1.00 27.52 623 GLU A CA 1
ATOM 1196 C C . GLU A 1 150 ? -3.144 23.269 142.058 1.00 23.29 623 GLU A C 1
ATOM 1197 O O . GLU A 1 150 ? -4.229 22.845 141.639 1.00 21.62 623 GLU A O 1
ATOM 1203 N N . MET A 1 151 ? -2.111 23.504 141.244 1.00 21.32 624 MET A N 1
ATOM 1204 C CA . MET A 1 151 ? -2.229 23.243 139.812 1.00 23.02 624 MET A CA 1
ATOM 1205 C C . MET A 1 151 ? -2.488 21.770 139.560 1.00 21.16 624 MET A C 1
ATOM 1206 O O . MET A 1 151 ? -3.444 21.402 138.870 1.00 22.29 624 MET A O 1
ATOM 1211 N N . LYS A 1 152 ? -1.643 20.907 140.127 1.00 23.07 625 LYS A N 1
ATOM 1212 C CA . LYS A 1 152 ? -1.796 19.471 139.921 1.00 22.83 625 LYS A CA 1
ATOM 1213 C C . LYS A 1 152 ? -3.196 19.012 140.331 1.00 26.06 625 LYS A C 1
ATOM 1214 O O . LYS A 1 152 ? -3.944 18.437 139.524 1.00 27.43 625 LYS A O 1
ATOM 1220 N N . ASP A 1 153 ? -3.587 19.313 141.569 1.00 23.53 626 ASP A N 1
ATOM 1221 C CA . ASP A 1 153 ? -4.928 18.963 142.009 1.00 26.29 626 ASP A CA 1
ATOM 1222 C C . ASP A 1 153 ? -5.975 19.558 141.081 1.00 26.13 626 ASP A C 1
ATOM 1223 O O . ASP A 1 153 ? -6.936 18.874 140.710 1.00 28.22 626 ASP A O 1
ATOM 1228 N N . TYR A 1 154 ? -5.769 20.803 140.635 1.00 23.51 627 TYR A N 1
ATOM 1229 C CA . TYR A 1 154 ? -6.752 21.424 139.754 1.00 23.69 627 TYR A CA 1
ATOM 1230 C C . TYR A 1 154 ? -6.978 20.585 138.500 1.00 23.56 627 TYR A C 1
ATOM 1231 O O . TYR A 1 154 ? -8.122 20.379 138.082 1.00 19.41 627 TYR A O 1
ATOM 1240 N N . TYR A 1 155 ? -5.910 20.071 137.893 1.00 23.37 628 TYR A N 1
ATOM 1241 C CA . TYR A 1 155 ? -6.111 19.355 136.642 1.00 21.68 628 TYR A CA 1
ATOM 1242 C C . TYR A 1 155 ? -6.620 17.93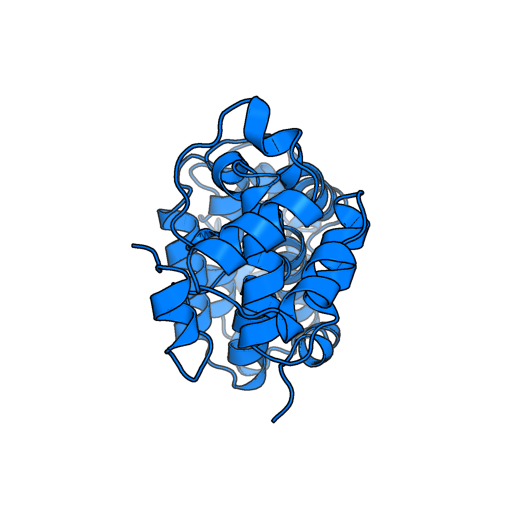8 136.858 1.00 22.20 628 TYR A C 1
ATOM 1243 O O . TYR A 1 155 ? -7.062 17.322 135.879 1.00 20.38 628 TYR A O 1
ATOM 1252 N N . SER A 1 156 ? -6.593 17.436 138.110 1.00 22.76 629 SER A N 1
ATOM 1253 C CA . SER A 1 156 ? -6.758 16.005 138.395 1.00 28.78 629 SER A CA 1
ATOM 1254 C C . SER A 1 156 ? -7.926 15.369 137.655 1.00 31.99 629 SER A C 1
ATOM 1255 O O . SER A 1 156 ? -7.770 14.327 137.013 1.00 39.15 629 SER A O 1
ATOM 1258 N N . GLY A 1 157 ? -9.117 15.926 137.799 1.00 24.73 630 GLY A N 1
ATOM 1259 C CA . GLY A 1 157 ? -10.268 15.284 137.194 1.00 27.61 630 GLY A CA 1
ATOM 1260 C C . GLY A 1 157 ? -10.773 16.086 136.013 1.00 28.27 630 GLY A C 1
ATOM 1261 O O . GLY A 1 157 ? -11.962 16.021 135.686 1.00 23.95 630 GLY A O 1
ATOM 1262 N N . LYS A 1 158 ? -9.875 16.850 135.366 1.00 21.50 631 LYS A N 1
ATOM 1263 C CA . LYS A 1 158 ? -10.274 17.836 134.358 1.00 27.80 631 LYS A CA 1
ATOM 1264 C C . LYS A 1 158 ? -9.464 17.624 133.073 1.00 24.56 631 LYS A C 1
ATOM 1265 O O . LYS A 1 158 ? -8.648 18.457 132.710 1.00 20.53 631 LYS A O 1
ATOM 1271 N N . GLN A 1 159 ? -9.726 16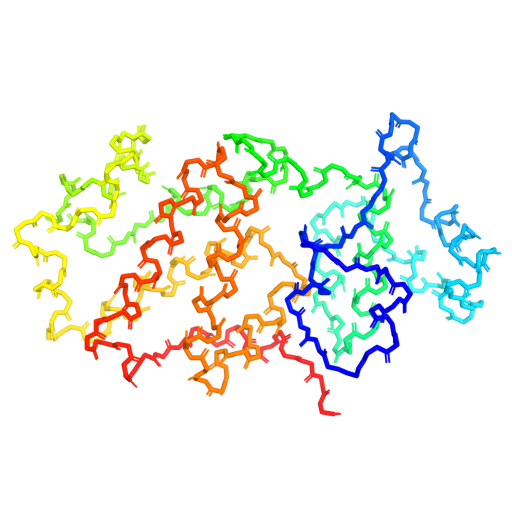.522 132.366 1.00 20.43 632 GLN A N 1
ATOM 1272 C CA . GLN A 1 159 ? -9.011 16.261 131.115 1.00 21.06 632 GLN A CA 1
ATOM 1273 C C . GLN A 1 159 ? -9.121 17.426 130.130 1.00 18.67 632 GLN A C 1
ATOM 1274 O O . GLN A 1 159 ? -8.124 17.821 129.508 1.00 18.59 632 GLN A O 1
ATOM 1280 N N . THR A 1 160 ? -10.321 17.995 129.983 1.00 19.08 633 THR A N 1
ATOM 1281 C CA . THR A 1 160 ? -10.533 19.053 128.995 1.00 23.52 633 THR A CA 1
ATOM 1282 C C . THR A 1 160 ? -9.706 20.294 129.325 1.00 19.81 633 THR A C 1
ATOM 1283 O O . THR A 1 160 ? -9.115 20.918 128.436 1.00 19.06 633 THR A O 1
ATOM 1287 N N . LYS A 1 161 ? -9.649 20.658 130.604 1.00 20.10 634 LYS A N 1
ATOM 1288 C CA . LYS A 1 161 ? -8.873 21.811 131.024 1.00 17.99 634 LYS A CA 1
ATOM 1289 C C . LYS A 1 161 ? -7.382 21.561 130.869 1.00 17.38 634 LYS A C 1
ATOM 1290 O O . LYS A 1 161 ? -6.638 22.460 130.451 1.00 15.34 634 LYS A O 1
ATOM 1296 N N . PHE A 1 162 ? -6.916 20.364 131.238 1.00 15.71 635 PHE A N 1
ATOM 1297 C CA . PHE A 1 162 ? -5.522 20.011 130.986 1.00 14.79 635 PHE A CA 1
ATOM 1298 C C . PHE A 1 162 ? -5.185 20.193 129.511 1.00 14.15 635 PHE A C 1
ATOM 1299 O O . PHE A 1 162 ? -4.118 20.709 129.156 1.00 13.24 635 PHE A O 1
ATOM 1307 N N . ASP A 1 163 ? -6.081 19.722 128.638 1.00 14.80 636 ASP A N 1
ATOM 1308 C CA . ASP A 1 163 ? -5.838 19.792 127.202 1.00 18.65 636 ASP A CA 1
ATOM 1309 C C . ASP A 1 163 ? -5.766 21.240 126.727 1.00 13.49 636 ASP A C 1
ATOM 1310 O O . ASP A 1 163 ? -4.870 21.596 125.954 1.00 15.60 636 ASP A O 1
ATOM 1315 N N . LYS A 1 164 ? -6.698 22.090 127.189 1.00 15.15 637 LYS A N 1
ATOM 1316 C CA . LYS A 1 164 ? -6.698 23.505 126.800 1.00 17.89 637 LYS A CA 1
ATOM 1317 C C . LYS A 1 164 ? -5.413 24.205 127.219 1.00 17.23 637 LYS A C 1
ATOM 1318 O O . LYS A 1 164 ? -4.808 24.941 126.428 1.00 15.49 637 LYS A O 1
ATOM 1324 N N . ASP A 1 165 ? -4.987 24.003 128.470 1.00 11.74 638 ASP A N 1
ATOM 1325 C CA . ASP A 1 165 ? -3.838 24.754 128.973 1.00 12.13 638 ASP A CA 1
ATOM 1326 C C . ASP A 1 165 ? -2.520 24.257 128.370 1.00 12.99 638 ASP A C 1
ATOM 1327 O O . ASP A 1 165 ? -1.642 25.066 128.017 1.00 14.46 638 ASP A O 1
ATOM 1332 N N . LEU A 1 166 ? -2.356 22.934 128.233 1.00 12.57 639 LEU A N 1
ATOM 1333 C CA . LEU A 1 166 ? -1.133 22.454 127.596 1.00 10.87 639 LEU A CA 1
ATOM 1334 C C . LEU A 1 166 ? -1.091 22.854 126.123 1.00 12.90 639 LEU A C 1
ATOM 1335 O O . LEU A 1 166 ? -0.030 23.228 125.605 1.00 15.19 639 LEU A O 1
ATOM 1340 N N . ASN A 1 167 ? -2.236 22.814 125.438 1.00 12.96 640 ASN A N 1
ATOM 1341 C CA . ASN A 1 167 ? -2.254 23.295 124.060 1.00 14.07 640 ASN A CA 1
ATOM 1342 C C . ASN A 1 167 ? -1.930 24.785 123.959 1.00 14.87 640 ASN A C 1
ATOM 1343 O O . ASN A 1 167 ? -1.358 25.21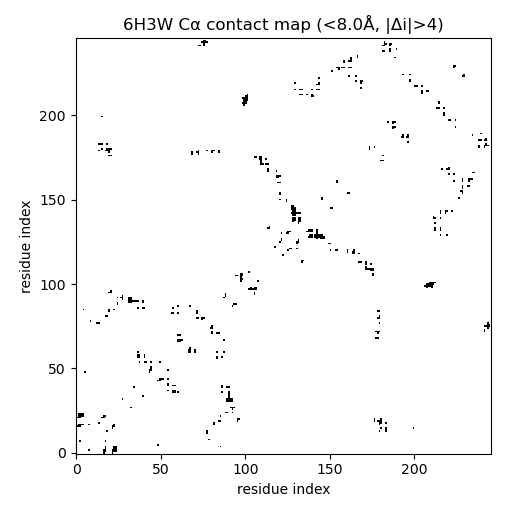7 122.954 1.00 13.81 640 ASN A O 1
ATOM 1348 N N . LEU A 1 168 ? -2.313 25.597 124.954 1.00 13.97 641 LEU A N 1
ATOM 1349 C CA . LEU A 1 168 ? -1.961 27.015 124.882 1.00 13.16 641 LEU A CA 1
ATOM 1350 C C . LEU A 1 168 ? -0.454 27.198 125.001 1.00 16.25 641 LEU A C 1
ATOM 1351 O O . LEU A 1 168 ? 0.146 27.987 124.248 1.00 14.57 641 LEU A O 1
ATOM 1356 N N . ALA A 1 169 ? 0.181 26.455 125.925 1.00 12.15 642 ALA A N 1
ATOM 1357 C CA . ALA A 1 169 ? 1.641 26.505 126.015 1.00 13.65 642 ALA A CA 1
ATOM 1358 C C . ALA A 1 169 ? 2.300 26.067 124.701 1.00 15.88 642 ALA A C 1
ATOM 1359 O O . ALA A 1 169 ? 3.233 26.721 124.212 1.00 14.33 642 ALA A O 1
ATOM 1361 N N . LEU A 1 170 ? 1.822 24.970 124.109 1.00 14.03 643 LEU A N 1
ATOM 1362 C CA . LEU A 1 170 ? 2.452 24.473 122.886 1.00 17.12 643 LEU A CA 1
ATOM 1363 C C . LEU A 1 170 ? 2.189 25.395 121.703 1.00 14.89 643 LEU A C 1
ATOM 1364 O O . LEU A 1 170 ? 3.025 25.503 120.801 1.00 15.24 643 LEU A O 1
ATOM 1369 N N . THR A 1 171 ? 1.030 26.046 121.675 1.00 13.38 644 THR A N 1
ATOM 1370 C CA . THR A 1 171 ? 0.754 27.004 120.611 1.00 17.03 644 THR A CA 1
ATOM 1371 C C . THR A 1 171 ? 1.674 28.218 120.725 1.00 16.67 644 THR A C 1
ATOM 1372 O O . THR A 1 171 ? 2.146 28.744 119.704 1.00 12.25 644 THR A O 1
ATOM 1376 N N . ALA A 1 172 ? 1.951 28.668 121.961 1.00 10.47 645 ALA A N 1
ATOM 1377 C CA . ALA A 1 172 ? 2.937 29.728 122.143 1.00 14.90 645 ALA A CA 1
ATOM 1378 C C . ALA A 1 172 ? 4.298 29.295 121.617 1.00 18.41 645 ALA A C 1
ATOM 1379 O O . ALA A 1 172 ? 4.983 30.061 120.917 1.00 16.59 645 ALA A O 1
ATOM 1381 N N . LEU A 1 173 ? 4.700 28.062 121.930 1.00 14.32 646 LEU A N 1
ATOM 1382 C CA . LEU A 1 173 ? 5.979 27.562 121.437 1.00 15.63 646 LEU A CA 1
ATOM 1383 C C . LEU A 1 173 ? 5.999 27.476 119.910 1.00 15.82 646 LEU A C 1
ATOM 1384 O O . LEU A 1 173 ? 7.019 27.772 119.275 1.00 15.29 646 LEU A O 1
ATOM 1389 N N . HIS A 1 174 ? 4.891 27.043 119.308 1.00 11.01 647 HIS A N 1
ATOM 1390 C CA . HIS A 1 174 ? 4.749 27.075 117.856 1.00 14.79 647 HIS A CA 1
ATOM 1391 C C . HIS A 1 174 ? 5.006 28.470 117.302 1.00 17.88 647 HIS A C 1
ATOM 1392 O O . HIS A 1 174 ? 5.675 28.624 116.269 1.00 12.77 647 HIS A O 1
ATOM 1399 N N . HIS A 1 175 ? 4.433 29.501 117.956 1.00 14.08 648 HIS A N 1
ATOM 1400 C CA . HIS A 1 175 ? 4.641 30.870 117.495 1.00 13.62 648 HIS A CA 1
ATOM 1401 C C . HIS A 1 175 ? 6.073 31.327 117.716 1.00 14.25 648 HIS A C 1
ATOM 1402 O O . HIS A 1 175 ? 6.559 32.180 116.977 1.00 13.49 648 HIS A O 1
ATOM 1409 N N . ALA A 1 176 ? 6.757 30.779 118.720 1.00 14.06 649 ALA A N 1
ATOM 1410 C CA . ALA A 1 176 ? 8.163 31.104 118.920 1.00 16.10 649 ALA A CA 1
ATOM 1411 C C . ALA A 1 176 ? 9.041 30.485 117.834 1.00 17.36 649 ALA A C 1
ATOM 1412 O O . ALA A 1 176 ? 9.886 31.165 117.236 1.00 17.03 649 ALA A O 1
ATOM 1414 N N . PHE A 1 177 ? 8.855 29.196 117.562 1.00 19.23 650 PHE A N 1
ATOM 1415 C CA . PHE A 1 177 ? 9.730 28.436 116.668 1.00 19.03 650 PHE A CA 1
ATOM 1416 C C . PHE A 1 177 ? 8.895 27.853 115.524 1.00 20.51 650 PHE A C 1
ATOM 1417 O O . PHE A 1 177 ? 8.548 26.669 115.517 1.00 23.23 650 PHE A O 1
ATOM 1425 N N . ARG A 1 178 ? 8.578 28.701 114.550 1.00 17.28 651 ARG A N 1
ATOM 1426 C CA . ARG A 1 178 ? 7.882 28.270 113.342 1.00 19.18 651 ARG A CA 1
ATOM 1427 C C . ARG A 1 178 ? 8.814 27.443 112.447 1.00 22.75 651 ARG A C 1
ATOM 1428 O O . ARG A 1 178 ? 10.034 27.421 112.624 1.00 30.14 651 ARG A O 1
ATOM 1436 N N . GLY A 1 179 ? 8.239 26.767 111.464 1.00 22.04 652 GLY A N 1
ATOM 1437 C CA . GLY A 1 179 ? 9.029 26.077 110.453 1.00 19.72 652 GLY A CA 1
ATOM 1438 C C . GLY A 1 179 ? 9.474 24.698 110.922 1.00 21.99 652 GLY A C 1
ATOM 1439 O O . GLY A 1 179 ? 8.662 23.923 111.445 1.00 21.28 652 GLY A O 1
ATOM 1440 N N . THR A 1 180 ? 10.765 24.398 110.730 1.00 23.23 653 THR A N 1
ATOM 1441 C CA . THR A 1 180 ? 11.294 23.065 111.027 1.00 16.02 653 THR A CA 1
ATOM 1442 C C . THR A 1 180 ? 11.103 22.689 112.491 1.00 15.07 653 THR A C 1
ATOM 1443 O O . THR A 1 180 ? 10.863 21.518 112.802 1.00 15.67 653 THR A O 1
ATOM 1447 N N . SER A 1 181 ? 11.282 23.645 113.412 1.00 14.07 654 SER A N 1
ATOM 1448 C CA . SER A 1 181 ? 11.053 23.323 114.821 1.00 18.18 654 SER A CA 1
ATOM 1449 C C . SER A 1 181 ? 9.632 22.822 115.032 1.00 17.41 654 SER A C 1
ATOM 1450 O O . SER A 1 181 ? 9.404 21.861 115.779 1.00 17.60 654 SER A O 1
ATOM 1453 N N . SER A 1 182 ? 8.666 23.452 114.360 1.00 17.35 655 SER A N 1
ATOM 1454 C CA . SER A 1 182 ? 7.274 23.056 114.532 1.00 19.86 655 SER A CA 1
ATOM 1455 C C . SER A 1 182 ? 6.968 21.755 113.797 1.00 18.94 655 SER A C 1
ATOM 1456 O O . SER A 1 182 ? 6.133 20.974 114.257 1.00 17.43 655 SER A O 1
ATOM 1459 N N . ALA A 1 183 ? 7.633 21.490 112.668 1.00 15.13 656 ALA A N 1
ATOM 1460 C CA . ALA A 1 183 ? 7.460 20.193 112.027 1.00 16.50 656 ALA A CA 1
ATOM 1461 C C . ALA A 1 183 ? 8.000 19.078 112.916 1.00 20.82 656 ALA A C 1
ATOM 1462 O O . ALA A 1 183 ? 7.411 17.995 112.988 1.00 21.00 656 ALA A O 1
ATOM 1464 N N . TYR A 1 184 ? 9.110 19.336 113.616 1.00 22.19 657 TYR A N 1
ATOM 1465 C CA . TYR A 1 184 ? 9.669 18.355 114.543 1.00 22.14 657 TYR A CA 1
ATOM 1466 C C . TYR A 1 184 ? 8.730 18.114 115.725 1.00 18.27 657 TYR A C 1
ATOM 1467 O O . TYR A 1 184 ? 8.424 16.962 116.062 1.00 19.58 657 TYR A O 1
ATOM 1476 N N . ILE A 1 185 ? 8.248 19.192 116.358 1.00 17.45 658 ILE A N 1
ATOM 1477 C CA . ILE A 1 185 ? 7.277 19.039 117.449 1.00 18.21 658 ILE A CA 1
ATOM 1478 C C . ILE A 1 185 ? 6.022 18.306 116.973 1.00 18.59 658 ILE A C 1
ATOM 1479 O O . ILE A 1 185 ? 5.513 17.405 117.659 1.00 19.21 658 ILE A O 1
ATOM 1484 N N . ALA A 1 186 ? 5.521 18.656 115.781 1.00 17.29 659 ALA A N 1
ATOM 1485 C CA . ALA A 1 186 ? 4.361 17.964 115.222 1.00 20.53 659 ALA A CA 1
ATOM 1486 C C . ALA A 1 186 ? 4.627 16.468 115.079 1.00 23.77 659 ALA A C 1
ATOM 1487 O O . ALA A 1 186 ? 3.776 15.629 115.420 1.00 18.09 659 ALA A O 1
ATOM 1489 N N . THR A 1 187 ? 5.814 16.120 114.581 1.00 22.06 660 THR A N 1
ATOM 1490 C CA . THR A 1 187 ? 6.173 14.718 114.406 1.00 26.30 660 THR A CA 1
ATOM 1491 C C . THR A 1 187 ? 6.148 13.967 115.729 1.00 24.90 660 THR A C 1
ATOM 1492 O O . THR A 1 187 ? 5.558 12.890 115.832 1.00 25.09 660 THR A O 1
ATOM 1496 N N . MET A 1 188 ? 6.778 14.523 116.756 1.00 22.14 661 MET A N 1
ATOM 1497 C CA . MET A 1 188 ? 6.789 13.839 118.045 1.00 24.19 661 MET A CA 1
ATOM 1498 C C . MET A 1 188 ? 5.382 13.731 118.638 1.00 23.51 661 MET A C 1
ATOM 1499 O O . MET A 1 188 ? 5.010 12.681 119.189 1.00 23.20 661 MET A O 1
ATOM 1504 N N . LEU A 1 189 ? 4.578 14.787 118.497 1.00 21.11 662 LEU A N 1
ATOM 1505 C CA . LEU A 1 189 ? 3.222 14.780 119.035 1.00 22.69 662 LEU A CA 1
ATOM 1506 C C . LEU A 1 189 ? 2.371 13.702 118.387 1.00 25.25 662 LEU A C 1
ATOM 1507 O O . LEU A 1 189 ? 1.619 13.002 119.075 1.00 19.25 662 LEU A O 1
ATOM 1512 N N . SER A 1 190 ? 2.464 13.565 117.060 1.00 24.72 663 SER A N 1
ATOM 1513 C CA . SER A 1 190 ? 1.645 12.597 116.353 1.00 26.08 663 SER A CA 1
ATOM 1514 C C . SER A 1 190 ? 1.989 11.165 116.733 1.00 31.17 663 SER A C 1
ATOM 1515 O O . SER A 1 190 ? 1.153 10.272 116.558 1.00 35.59 663 SER A O 1
ATOM 1518 N N . LYS A 1 191 ? 3.188 10.931 117.250 1.00 29.07 664 LYS A N 1
ATOM 1519 C CA . LYS A 1 191 ? 3.605 9.609 117.693 1.00 33.45 664 LYS A CA 1
ATOM 1520 C C . LYS A 1 191 ? 3.580 9.479 119.206 1.00 33.00 664 LYS A C 1
ATOM 1521 O O . LYS A 1 191 ? 4.008 8.449 119.735 1.00 34.40 664 LYS A O 1
ATOM 1527 N N . LYS A 1 192 ? 3.082 10.500 119.911 1.00 28.63 665 LYS A N 1
ATOM 1528 C CA . LYS A 1 192 ? 3.029 10.484 121.374 1.00 29.97 665 LYS A CA 1
ATOM 1529 C C . LYS A 1 192 ? 4.416 10.226 121.960 1.00 28.29 665 LYS A C 1
ATOM 1530 O O . LYS A 1 192 ? 4.575 9.498 122.940 1.00 27.59 665 LYS A O 1
ATOM 1536 N N . SER A 1 193 ? 5.436 10.820 121.341 1.00 28.32 666 SER A N 1
ATOM 1537 C CA . SER A 1 193 ? 6.815 10.639 121.791 1.00 28.00 666 SER A CA 1
ATOM 1538 C C . SER A 1 193 ? 7.121 11.684 122.865 1.00 24.85 666 SER A C 1
ATOM 1539 O O . SER A 1 193 ? 7.949 12.584 122.697 1.00 22.83 666 SER A O 1
ATOM 1542 N N . ASN A 1 194 ? 6.422 11.542 123.997 1.00 23.76 667 ASN A N 1
ATOM 1543 C CA . ASN A 1 194 ? 6.419 12.594 125.013 1.00 23.26 667 ASN A CA 1
ATOM 1544 C C . ASN A 1 194 ? 7.804 12.833 125.603 1.00 24.98 667 ASN A C 1
ATOM 1545 O O . ASN A 1 194 ? 8.166 13.982 125.917 1.00 23.04 667 ASN A O 1
ATOM 1550 N N . ASP A 1 195 ? 8.592 11.775 125.754 1.00 29.53 668 ASP A N 1
ATOM 1551 C CA . ASP A 1 195 ? 9.931 11.930 126.310 1.00 31.81 668 ASP A CA 1
ATOM 1552 C C . ASP A 1 195 ? 10.855 12.667 125.349 1.00 26.22 668 ASP A C 1
ATOM 1553 O O . ASP A 1 195 ? 11.680 13.483 125.779 1.00 23.28 668 ASP A O 1
ATOM 1558 N N . ASP A 1 196 ? 10.743 12.379 124.047 1.00 19.33 669 ASP A N 1
ATOM 1559 C CA . ASP A 1 196 ? 11.518 13.114 123.049 1.00 23.78 669 ASP A CA 1
ATOM 1560 C C . ASP A 1 196 ? 11.081 14.575 122.973 1.00 21.84 669 ASP A C 1
ATOM 1561 O O . ASP A 1 196 ? 11.910 15.472 122.796 1.00 21.57 669 ASP A O 1
ATOM 1566 N N . LEU A 1 197 ? 9.776 14.827 123.072 1.00 20.85 670 LEU A N 1
ATOM 1567 C CA . LEU A 1 197 ? 9.274 16.191 123.070 1.00 18.94 670 LEU A CA 1
ATOM 1568 C C . LEU A 1 197 ? 9.875 16.988 124.217 1.00 20.30 670 LEU A C 1
ATOM 1569 O O . LEU A 1 197 ? 10.378 18.108 124.020 1.00 20.12 670 LEU A O 1
ATOM 1574 N N . ILE A 1 198 ? 9.868 16.409 125.425 1.00 17.21 671 ILE A N 1
ATOM 1575 C CA . ILE A 1 198 ? 10.470 17.116 126.554 1.00 18.82 671 ILE A CA 1
ATOM 1576 C C . ILE A 1 198 ? 11.979 17.264 126.368 1.00 20.24 671 ILE A C 1
ATOM 1577 O O . ILE A 1 198 ? 12.564 18.281 126.758 1.00 22.77 671 ILE A O 1
ATOM 1582 N N . ALA A 1 199 ? 12.641 16.251 125.798 1.00 18.03 672 ALA A N 1
ATOM 1583 C CA . ALA A 1 199 ? 14.071 16.385 125.534 1.00 18.16 672 ALA A CA 1
ATOM 1584 C C . ALA A 1 199 ? 14.351 17.577 124.624 1.00 20.11 672 ALA A C 1
ATOM 1585 O O . ALA A 1 199 ? 15.295 18.348 124.865 1.00 19.12 672 ALA A O 1
ATOM 1587 N N . TYR A 1 200 ? 13.519 17.769 123.593 1.00 20.60 673 TYR A N 1
ATOM 1588 C CA . TYR A 1 200 ? 13.732 18.886 122.677 1.00 16.84 673 TYR A CA 1
ATOM 1589 C C . TYR A 1 200 ? 13.458 20.223 123.358 1.00 18.47 673 TYR A C 1
ATOM 1590 O O . TYR A 1 200 ? 14.284 21.146 123.280 1.00 18.04 673 TYR A O 1
ATOM 1599 N N . THR A 1 201 ? 12.318 20.352 124.054 1.00 19.05 674 THR A N 1
ATOM 1600 C CA . THR A 1 201 ? 12.055 21.638 124.702 1.00 20.30 674 THR A CA 1
ATOM 1601 C C . THR A 1 201 ? 13.116 21.961 125.755 1.00 19.16 674 THR A C 1
ATOM 1602 O O . THR A 1 201 ? 13.499 23.131 125.917 1.00 16.29 674 THR A O 1
ATOM 1606 N N . ASN A 1 202 ? 13.630 20.940 126.448 1.00 21.16 675 ASN A N 1
ATOM 1607 C CA . ASN A 1 202 ? 14.699 21.173 127.421 1.00 22.65 675 ASN A CA 1
ATOM 1608 C C . ASN A 1 202 ? 15.973 21.632 126.728 1.00 19.90 675 ASN A C 1
ATOM 1609 O O . ASN A 1 202 ? 16.700 22.472 127.268 1.00 20.89 675 ASN A O 1
ATOM 1614 N N . LYS A 1 203 ? 16.245 21.125 125.516 1.00 18.60 676 LYS A N 1
ATOM 1615 C CA . LYS A 1 203 ? 17.362 21.675 124.741 1.00 18.33 676 LYS A CA 1
ATOM 1616 C C . LYS A 1 203 ? 17.141 23.143 124.388 1.00 16.97 676 LYS A C 1
ATOM 1617 O O . LYS A 1 203 ? 18.097 23.929 124.320 1.00 18.29 676 LYS A O 1
ATOM 1623 N N . ILE A 1 204 ? 15.901 23.522 124.091 1.00 13.15 677 ILE A N 1
ATOM 1624 C CA . ILE A 1 204 ? 15.645 24.929 123.796 1.00 15.13 677 ILE A CA 1
ATOM 1625 C C . ILE A 1 204 ? 15.927 25.776 125.029 1.00 17.43 677 ILE A C 1
ATOM 1626 O O . ILE A 1 204 ? 16.515 26.863 124.938 1.00 20.30 677 ILE A O 1
ATOM 1631 N N . LYS A 1 205 ? 15.495 25.297 126.199 1.00 19.05 678 LYS A N 1
ATOM 1632 C CA . LYS A 1 205 ? 15.681 26.065 127.427 1.00 22.20 678 LYS A CA 1
ATOM 1633 C C . LYS A 1 205 ? 17.159 26.187 127.761 1.00 20.92 678 LYS A C 1
ATOM 1634 O O . LYS A 1 205 ? 17.616 27.261 128.177 1.00 18.80 678 LYS A O 1
ATOM 1640 N N . THR A 1 206 ? 17.930 25.122 127.502 1.00 23.23 679 THR A N 1
ATOM 1641 C CA . THR A 1 206 ? 19.377 25.157 127.673 1.00 23.02 679 THR A CA 1
ATOM 1642 C C . THR A 1 206 ? 20.050 26.068 126.649 1.00 20.42 679 THR A C 1
ATOM 1643 O O . THR A 1 206 ? 21.072 26.686 126.957 1.00 16.89 679 THR A O 1
ATOM 1647 N N . LYS A 1 207 ? 19.490 26.185 125.443 1.00 21.64 680 LYS A N 1
ATOM 1648 C CA . LYS A 1 207 ? 20.071 27.078 124.436 1.00 23.19 680 LYS A CA 1
ATOM 1649 C C . LYS A 1 207 ? 19.901 28.553 124.813 1.00 23.67 680 LYS A C 1
ATOM 1650 O O . LYS A 1 207 ? 20.814 29.363 124.586 1.00 13.82 680 LYS A O 1
ATOM 1656 N N . PHE A 1 208 ? 18.765 28.908 125.419 1.00 12.40 681 PHE A N 1
ATOM 1657 C CA . PHE A 1 208 ? 18.403 30.296 125.725 1.00 13.49 681 PHE A CA 1
ATOM 1658 C C . PHE A 1 208 ? 18.175 30.530 127.220 1.00 14.71 681 PHE A C 1
ATOM 1659 O O . PHE A 1 208 ? 17.066 30.882 127.632 1.00 15.55 681 PHE A O 1
ATOM 1667 N N . PRO A 1 209 ? 19.202 30.366 128.063 1.00 19.85 682 PRO A N 1
ATOM 1668 C CA . PRO A 1 209 ? 18.948 30.464 129.510 1.00 20.07 682 PRO A CA 1
ATOM 1669 C C . PRO A 1 209 ? 18.641 31.877 129.986 1.00 22.53 682 PRO A C 1
ATOM 1670 O O . PRO A 1 209 ? 18.094 32.027 131.085 1.00 22.83 682 PRO A O 1
ATOM 1674 N N . GLY A 1 210 ? 18.954 32.910 129.195 1.00 21.91 683 GLY A N 1
ATOM 1675 C CA . GLY A 1 210 ? 18.637 34.266 129.571 1.00 17.42 683 GLY A CA 1
ATOM 1676 C C . GLY A 1 210 ? 17.224 34.710 129.274 1.00 18.38 683 GLY A C 1
ATOM 1677 O O . GLY A 1 210 ? 16.914 35.887 129.476 1.00 18.35 683 GLY A O 1
ATOM 1678 N N . ASN A 1 211 ? 16.353 33.817 128.794 1.00 15.92 684 ASN A N 1
ATOM 1679 C CA . ASN A 1 211 ? 15.012 34.185 128.334 1.00 17.31 684 ASN A CA 1
ATOM 1680 C C . ASN A 1 211 ? 14.045 33.663 129.395 1.00 16.38 684 ASN A C 1
ATOM 1681 O O . ASN A 1 211 ? 13.719 32.468 129.422 1.00 14.57 684 ASN A O 1
ATOM 1686 N N . ALA A 1 212 ? 13.607 34.564 130.286 1.00 15.59 685 ALA A N 1
ATOM 1687 C CA . ALA A 1 212 ? 12.938 34.112 131.504 1.00 15.58 685 ALA A CA 1
ATOM 1688 C C . ALA A 1 212 ? 11.555 33.529 131.210 1.00 14.40 685 ALA A C 1
ATOM 1689 O O . ALA A 1 212 ? 11.213 32.448 131.721 1.00 13.31 685 ALA A O 1
ATOM 1691 N N . LEU A 1 213 ? 10.752 34.212 130.375 1.00 11.97 686 LEU A N 1
ATOM 1692 C CA . LEU A 1 213 ? 9.408 33.716 130.076 1.00 10.79 686 LEU A CA 1
ATOM 1693 C C . LEU A 1 213 ? 9.478 32.393 129.315 1.00 16.06 686 LEU A C 1
ATOM 1694 O O . LEU A 1 213 ? 8.648 31.492 129.525 1.00 13.73 686 LEU A O 1
ATOM 1699 N N . LEU A 1 214 ? 10.470 32.258 128.433 1.00 15.13 687 LEU A N 1
ATOM 1700 C CA . LEU A 1 214 ? 10.626 31.020 127.677 1.00 15.47 687 LEU A CA 1
ATOM 1701 C C . LEU A 1 214 ? 11.006 29.872 128.598 1.00 13.30 687 LEU A C 1
ATOM 1702 O O . LEU A 1 214 ? 10.469 28.759 128.472 1.00 13.12 687 LEU A O 1
ATOM 1707 N N . LYS A 1 215 ? 11.908 30.133 129.551 1.00 15.09 688 LYS A N 1
ATOM 1708 C CA . LYS A 1 215 ? 12.218 29.122 130.554 1.00 20.07 688 LYS A CA 1
ATOM 1709 C C . LYS A 1 215 ? 10.961 28.691 131.301 1.00 15.66 688 LYS A C 1
ATOM 1710 O O . LYS A 1 215 ? 10.745 27.496 131.525 1.00 13.92 688 LYS A O 1
ATOM 1716 N N . ALA A 1 216 ? 10.114 29.652 131.677 1.00 15.37 689 ALA A N 1
ATOM 1717 C CA . ALA A 1 216 ? 8.912 29.322 132.443 1.00 13.74 689 ALA A CA 1
ATOM 1718 C C . ALA A 1 216 ? 7.946 28.460 131.628 1.00 10.70 689 ALA A C 1
ATOM 1719 O O . ALA A 1 216 ? 7.375 27.483 132.142 1.00 10.93 689 ALA A O 1
ATOM 1721 N N . ILE A 1 217 ? 7.762 28.788 130.348 1.00 9.34 690 ILE A N 1
ATOM 1722 C CA . ILE A 1 217 ? 6.799 28.012 129.579 1.00 13.83 690 ILE A CA 1
ATOM 1723 C C . ILE A 1 217 ? 7.350 26.621 129.317 1.00 14.79 690 ILE A C 1
ATOM 1724 O O . ILE A 1 217 ? 6.593 25.635 129.290 1.00 17.60 690 ILE A O 1
ATOM 1729 N N . ILE A 1 218 ? 8.671 26.490 129.192 1.00 16.07 691 ILE A N 1
ATOM 1730 C CA . ILE A 1 218 ? 9.246 25.169 128.935 1.00 16.07 691 ILE A CA 1
ATOM 1731 C C . ILE A 1 218 ? 9.167 24.288 130.180 1.00 14.84 691 ILE A C 1
ATOM 1732 O O . ILE A 1 218 ? 8.789 23.100 130.107 1.00 15.40 691 ILE A O 1
ATOM 1737 N N . ASP A 1 219 ? 9.507 24.851 131.343 1.00 12.37 692 ASP A N 1
ATOM 1738 C CA . ASP A 1 219 ? 9.319 24.111 132.586 1.00 12.61 692 ASP A CA 1
ATOM 1739 C C . ASP A 1 219 ? 7.863 23.698 132.762 1.00 13.38 692 ASP A C 1
ATOM 1740 O O . ASP A 1 219 ? 7.579 22.572 133.187 1.00 13.91 692 ASP A O 1
ATOM 1745 N N . TYR A 1 220 ? 6.924 24.591 132.416 1.00 11.74 693 TYR A N 1
ATOM 1746 C CA . TYR A 1 220 ? 5.511 24.267 132.567 1.00 10.82 693 TYR A CA 1
ATOM 1747 C C . TYR A 1 220 ? 5.120 23.108 131.662 1.00 14.22 693 TYR A C 1
ATOM 1748 O O . TYR A 1 220 ? 4.361 22.220 132.068 1.00 15.45 693 TYR A O 1
ATOM 1757 N N . ILE A 1 221 ? 5.633 23.091 130.433 1.00 13.79 694 ILE A N 1
ATOM 1758 C CA . ILE A 1 221 ? 5.313 21.987 129.536 1.00 13.59 694 ILE A CA 1
ATOM 1759 C C . ILE A 1 221 ? 5.826 20.672 130.109 1.00 16.20 694 ILE A C 1
ATOM 1760 O O . ILE A 1 221 ? 5.146 19.639 130.035 1.00 15.15 694 ILE A O 1
ATOM 1765 N N . ALA A 1 222 ? 7.026 20.685 130.706 1.00 16.85 695 ALA A N 1
ATOM 1766 C CA . ALA A 1 222 ? 7.534 19.447 131.303 1.00 16.69 695 ALA A CA 1
ATOM 1767 C C . ALA A 1 222 ? 6.702 19.019 132.508 1.00 20.52 695 ALA A C 1
ATOM 1768 O O . ALA A 1 222 ? 6.536 17.808 132.761 1.00 14.85 695 ALA A O 1
ATOM 1770 N N . TYR A 1 223 ? 6.189 19.995 133.267 1.00 21.10 696 TYR A N 1
ATOM 1771 C CA . TYR A 1 223 ? 5.354 19.686 134.426 1.00 19.10 696 TYR A CA 1
ATOM 1772 C C . TYR A 1 223 ? 4.052 19.024 133.983 1.00 18.61 696 TYR A C 1
ATOM 1773 O O . TYR A 1 223 ? 3.704 17.942 134.463 1.00 19.29 696 TYR A O 1
ATOM 1782 N N . MET A 1 224 ? 3.328 19.660 133.050 1.00 17.64 697 MET A N 1
ATOM 1783 C CA . MET A 1 224 ? 2.116 19.056 132.495 1.00 17.21 697 MET A CA 1
ATOM 1784 C C . MET A 1 224 ? 2.390 17.654 131.967 1.00 16.32 697 MET A C 1
ATOM 1785 O O . MET A 1 224 ? 1.607 16.729 132.202 1.00 15.45 697 MET A O 1
ATOM 1790 N N . LYS A 1 225 ? 3.524 17.470 131.280 1.00 16.30 698 LYS A N 1
ATOM 1791 C CA . LYS A 1 225 ? 3.847 16.145 130.767 1.00 16.54 698 LYS A CA 1
ATOM 1792 C C . LYS A 1 225 ? 3.991 15.131 131.892 1.00 19.12 698 LYS A C 1
ATOM 1793 O O . LYS A 1 225 ? 3.755 13.935 131.679 1.00 19.65 698 LYS A O 1
ATOM 1799 N N . SER A 1 226 ? 4.381 15.574 133.093 1.00 19.72 699 SER A N 1
ATOM 1800 C CA . SER A 1 226 ? 4.459 14.627 134.205 1.00 22.35 699 SER A CA 1
ATOM 1801 C C . SER A 1 226 ? 3.102 14.271 134.830 1.00 25.00 699 SER A C 1
ATOM 1802 O O . SER A 1 226 ? 3.051 13.383 135.683 1.00 29.11 699 SER A O 1
ATOM 1805 N N . LEU A 1 227 ? 2.003 14.926 134.445 1.00 23.95 700 LEU A N 1
ATOM 1806 C CA . LEU A 1 227 ? 0.736 14.760 135.151 1.00 23.28 700 LEU A CA 1
ATOM 1807 C C . LEU A 1 227 ? -0.103 13.646 134.530 1.00 25.88 700 LEU A C 1
ATOM 1808 O O . LEU A 1 227 ? 0.051 13.318 133.348 1.00 25.35 700 LEU A O 1
ATOM 1813 N N . PRO A 1 228 ? -1.027 13.058 135.297 1.00 26.51 701 PRO A N 1
ATOM 1814 C CA . PRO A 1 228 ? -1.888 12.005 134.729 1.00 27.30 701 PRO A CA 1
ATOM 1815 C C . PRO A 1 228 ? -2.684 12.438 133.503 1.00 23.16 701 PRO A C 1
ATOM 1816 O O . PRO A 1 228 ? -3.093 11.575 132.716 1.00 25.21 701 PRO A O 1
ATOM 1820 N N . GLY A 1 229 ? -2.914 13.736 133.303 1.00 19.74 702 GLY A N 1
ATOM 1821 C CA . GLY A 1 229 ? -3.655 14.168 132.130 1.00 19.14 702 GLY A CA 1
ATOM 1822 C C . GLY A 1 229 ? -2.933 13.947 130.814 1.00 20.09 702 GLY A C 1
ATOM 1823 O O . GLY A 1 229 ? -3.583 13.930 129.763 1.00 18.85 702 GLY A O 1
ATOM 1824 N N . MET A 1 230 ? -1.609 13.740 130.852 1.00 20.85 703 MET A N 1
ATOM 1825 C CA . MET A 1 230 ? -0.827 13.604 129.620 1.00 23.45 703 MET A CA 1
ATOM 1826 C C . MET A 1 230 ? -1.178 12.327 128.855 1.00 23.31 703 MET A C 1
ATOM 1827 O O . MET A 1 230 ? -1.163 12.321 127.618 1.00 21.79 703 MET A O 1
ATOM 1832 N N . ALA A 1 231 ? -1.496 11.23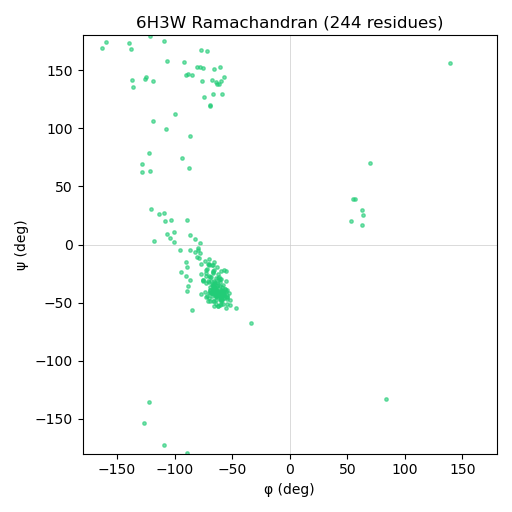8 129.569 1.00 20.85 704 ALA A N 1
ATOM 1833 C CA . ALA A 1 231 ? -1.729 9.953 128.913 1.00 23.82 704 ALA A CA 1
ATOM 1834 C C . ALA A 1 231 ? -2.854 10.031 127.880 1.00 27.90 704 ALA A C 1
ATOM 1835 O O . ALA A 1 231 ? -2.797 9.365 126.840 1.00 31.78 704 ALA A O 1
ATOM 1837 N N . ASN A 1 232 ? -3.885 10.837 128.142 1.00 27.78 705 ASN A N 1
ATOM 1838 C CA . ASN A 1 232 ? -4.994 11.007 127.207 1.00 26.15 705 ASN A CA 1
ATOM 1839 C C . ASN A 1 232 ? -4.986 12.377 126.533 1.00 23.76 705 ASN A C 1
ATOM 1840 O O . ASN A 1 232 ? -6.014 12.809 126.000 1.00 24.75 705 ASN A O 1
ATOM 1845 N N . PHE A 1 233 ? -3.836 13.052 126.522 1.00 19.59 706 PHE A N 1
ATOM 1846 C CA . PHE A 1 233 ? -3.748 14.398 125.971 1.00 17.98 706 PHE A CA 1
ATOM 1847 C C . PHE A 1 233 ? -4.071 14.397 124.481 1.00 26.93 706 PHE A C 1
ATOM 1848 O O . PHE A 1 233 ? -3.641 13.513 123.730 1.00 25.59 706 PHE A O 1
ATOM 1856 N N . LYS A 1 234 ? -4.832 15.403 124.056 1.00 23.71 707 LYS A N 1
ATOM 1857 C CA . LYS A 1 234 ? -5.257 15.577 122.669 1.00 20.34 707 LYS A CA 1
ATOM 1858 C C . LYS A 1 234 ? -4.700 16.909 122.177 1.00 19.86 707 LYS A C 1
ATOM 1859 O O . LYS A 1 234 ? -5.188 17.977 122.575 1.00 18.21 707 LYS A O 1
ATOM 1865 N N . TYR A 1 235 ? -3.678 16.859 121.321 1.00 17.46 708 TYR A N 1
ATOM 1866 C CA . TYR A 1 235 ? -3.081 18.097 120.825 1.00 20.55 708 TYR A CA 1
ATOM 1867 C C . TYR A 1 235 ? -3.985 18.748 119.782 1.00 22.53 708 TYR A C 1
ATOM 1868 O O . TYR A 1 235 ? -4.748 18.065 119.088 1.00 16.78 708 TYR A O 1
ATOM 1877 N N . ASP A 1 236 ? -3.889 20.083 119.685 1.00 20.74 709 ASP A N 1
ATOM 1878 C CA . ASP A 1 236 ? -4.648 20.840 118.692 1.00 22.21 709 ASP A CA 1
ATOM 1879 C C . ASP A 1 236 ? -4.343 20.329 117.289 1.00 19.70 709 ASP A C 1
ATOM 1880 O O . ASP A 1 236 ? -3.201 20.012 116.963 1.00 17.36 709 ASP A O 1
ATOM 1885 N N . GLU A 1 237 ? -5.355 20.322 116.427 1.00 20.31 710 GLU A N 1
ATOM 1886 C CA . GLU A 1 237 ? -5.213 19.605 115.169 1.00 24.28 710 GLU A CA 1
ATOM 1887 C C . GLU A 1 237 ? -4.369 20.343 114.134 1.00 21.92 710 GLU A C 1
ATOM 1888 O O . GLU A 1 237 ? -3.917 19.703 113.176 1.00 19.71 710 GLU A O 1
ATOM 1894 N N . PHE A 1 238 ? -4.127 21.651 114.303 1.00 21.86 711 PHE A N 1
ATOM 1895 C CA . PHE A 1 238 ? -3.269 22.355 113.349 1.00 23.94 711 PHE A CA 1
ATOM 1896 C C . PHE A 1 238 ? -1.902 21.687 113.225 1.00 22.11 711 PHE A C 1
ATOM 1897 O O . PHE A 1 238 ? -1.306 21.701 112.140 1.00 21.33 711 PHE A O 1
ATOM 1905 N N . TRP A 1 239 ? -1.407 21.071 114.309 1.00 18.57 712 TRP A N 1
ATOM 1906 C CA . TRP A 1 239 ? -0.117 20.382 114.263 1.00 18.29 712 TRP A CA 1
ATOM 1907 C C . TRP A 1 239 ? -0.060 19.340 113.149 1.00 22.27 712 TRP A C 1
ATOM 1908 O O . TRP A 1 239 ? 0.984 19.171 112.511 1.00 21.21 712 TRP A O 1
ATOM 1919 N N . ASP A 1 240 ? -1.164 18.612 112.918 1.00 22.21 713 ASP A N 1
ATOM 1920 C CA . ASP A 1 240 ? -1.141 17.569 111.893 1.00 25.44 713 ASP A CA 1
ATOM 1921 C C . ASP A 1 240 ? -0.880 18.149 110.510 1.00 24.44 713 ASP A C 1
ATOM 1922 O O . ASP A 1 240 ? -0.366 17.446 109.631 1.00 23.21 713 ASP A O 1
ATOM 1927 N N . GLU A 1 241 ? -1.223 19.422 110.298 1.00 22.62 714 GLU A N 1
ATOM 1928 C CA . GLU A 1 241 ? -0.951 20.070 109.022 1.00 28.37 714 GLU A CA 1
ATOM 1929 C C . GLU A 1 241 ? 0.529 20.382 108.835 1.00 24.78 714 GLU A C 1
ATOM 1930 O O . GLU A 1 241 ? 0.980 20.553 107.700 1.00 22.96 714 GLU A O 1
ATOM 1936 N N . LEU A 1 242 ? 1.286 20.472 109.914 1.00 21.45 715 LEU A N 1
ATOM 1937 C CA . LEU A 1 242 ? 2.700 20.796 109.835 1.00 24.28 715 LEU A CA 1
ATOM 1938 C C . LEU A 1 242 ? 3.577 19.561 109.616 1.00 25.07 715 LEU A C 1
ATOM 1939 O O . LEU A 1 242 ? 4.796 19.698 109.450 1.00 24.61 715 LEU A O 1
ATOM 1944 N N . LEU A 1 243 ? 2.991 18.369 109.620 1.00 23.40 716 LEU A N 1
ATOM 1945 C CA . LEU A 1 243 ? 3.754 17.158 109.349 1.00 26.84 716 LEU A CA 1
ATOM 1946 C C . LEU A 1 243 ? 4.253 17.162 107.912 1.00 29.43 716 LEU A C 1
ATOM 1947 O O . LEU A 1 243 ? 3.639 17.746 107.017 1.00 34.85 716 LEU A O 1
ATOM 1952 N N . TYR A 1 244 ? 5.382 16.504 107.697 1.00 28.54 717 TYR A N 1
ATOM 1953 C CA . TYR A 1 244 ? 5.901 16.297 106.352 1.00 30.38 717 TYR A CA 1
ATOM 1954 C C . TYR A 1 244 ? 5.159 15.174 105.635 1.00 35.31 717 TYR A C 1
ATOM 1955 O O . TYR A 1 244 ? 4.659 14.230 106.259 1.00 36.74 717 TYR A O 1
ATOM 1964 N N . LYS A 1 245 ? 5.128 15.264 104.308 1.00 37.99 718 LYS A N 1
ATOM 1965 C CA . LYS A 1 245 ? 4.546 14.196 103.505 1.00 47.30 718 LYS A CA 1
ATOM 1966 C C . LYS A 1 245 ? 5.352 12.908 103.657 1.00 52.47 718 LYS A C 1
ATOM 1967 O O . LYS A 1 245 ? 6.588 12.947 103.707 1.00 53.65 718 LYS A O 1
ATOM 1973 N N . PRO A 1 246 ? 4.687 11.748 103.744 1.00 58.53 719 PRO A N 1
ATOM 1974 C CA . PRO A 1 246 ? 5.304 10.419 103.677 1.00 61.37 719 PRO A CA 1
ATOM 1975 C C . PRO A 1 246 ? 6.236 10.260 102.478 1.00 63.38 719 PRO A C 1
ATOM 1976 O O . PRO A 1 246 ? 5.881 10.721 101.391 1.00 64.31 719 PRO A O 1
#

InterPro domains:
  IPR005167 Bunyavirus glycoprotein G1 [PF03557] (511-1380)
  IPR005168 Bunyavirus glycoprotein G2 [PF03563] (19-299)
  IPR014413 M polyprotein precursor, Orthobunyavirus type [PIRSF003944] (1-1441)
  IPR026400 Bunyavirus nonstructural protein NSm [TIGR04210] (301-472)